Protein AF-A0A8K0C8F9-F1 (afdb_monomer)

Secondary structure (DSSP, 8-state):
--SSTTHHHHHHHHHHHHHTTS-S-SHHHHTTS---------TTHHHHHHHHHHHHHHHHHHHHHHHHHHHHHHHHHH-------------GGG--HHHHHHHHHHHHHTT-HHHHHHHHHHHHHTT----HHHHHHHHHHHHHHT-HHHHHHHHHHHHHH-HHHHHHHGGGHHHHHHHHHHTT-HHHHHHHHHHHHHH-GGGHHHHHHHHHHHHHHHHHHS-HHHHHHHHHHHHHHHHHH---HHHHHHHHHHHH-S-HHHHHHHHHHHHH-HHHHHHHHHHHHHHHHHHHHHT--

Nearest PDB structures (foldseek):
  6y44-assembly1_A-2  TM=3.045E-01  e=9.458E-01  Homo sapiens
  4fr3-assembly1_A-2  TM=3.106E-01  e=1.037E+00  Homo sapiens
  7oqs-assembly1_A-2  TM=2.892E-01  e=8.626E-01  Homo sapiens
  6gkf-assembly1_A  TM=2.573E-01  e=8.237E-01  Homo sapiens
  7oq8-assembly1_C  TM=2.963E-01  e=2.730E+00  Homo sapiens

Structure (mmCIF, N/CA/C/O backbone):
data_AF-A0A8K0C8F9-F1
#
_entry.id   AF-A0A8K0C8F9-F1
#
loop_
_atom_site.group_PDB
_atom_site.id
_atom_site.type_symbol
_atom_site.label_atom_id
_atom_site.label_alt_id
_atom_site.label_comp_id
_atom_site.label_asym_id
_atom_site.label_entity_id
_atom_site.label_seq_id
_atom_site.pdbx_PDB_ins_code
_atom_site.Cartn_x
_atom_site.Cartn_y
_atom_site.Cartn_z
_atom_site.occupancy
_atom_site.B_iso_or_equiv
_atom_site.auth_seq_id
_atom_site.auth_comp_id
_atom_site.auth_asym_id
_atom_site.auth_atom_id
_atom_site.pdbx_PDB_model_num
ATOM 1 N N . MET A 1 1 ? -33.194 15.818 29.093 1.00 35.22 1 MET A N 1
ATOM 2 C CA . MET A 1 1 ? -31.806 16.041 29.563 1.00 35.22 1 MET A CA 1
ATOM 3 C C . MET A 1 1 ? -31.371 14.964 30.568 1.00 35.22 1 MET A C 1
ATOM 5 O O . MET A 1 1 ? -30.965 15.285 31.672 1.00 35.22 1 MET A O 1
ATOM 9 N N . ALA A 1 2 ? -31.447 13.677 30.203 1.00 31.48 2 ALA A N 1
ATOM 10 C CA . ALA A 1 2 ? -31.039 12.563 31.079 1.00 31.48 2 ALA A CA 1
ATOM 11 C C . ALA A 1 2 ? -30.192 11.492 30.354 1.00 31.48 2 ALA A C 1
ATOM 13 O O . ALA A 1 2 ? -29.976 10.411 30.887 1.00 31.48 2 ALA A O 1
ATOM 14 N N . LEU A 1 3 ? -29.686 11.790 29.148 1.00 28.14 3 LEU A N 1
ATOM 15 C CA . LEU A 1 3 ? -28.918 10.839 28.328 1.00 28.14 3 LEU A CA 1
ATOM 16 C C . LEU A 1 3 ? -27.407 11.139 28.258 1.00 28.14 3 LEU A C 1
ATOM 18 O O . LEU A 1 3 ? -26.644 10.265 27.867 1.00 28.14 3 LEU A O 1
ATOM 22 N N . CYS A 1 4 ? -26.932 12.298 28.737 1.00 29.84 4 CYS A N 1
ATOM 23 C CA . CYS A 1 4 ? -25.490 12.613 28.753 1.00 29.84 4 CYS A CA 1
ATOM 24 C C . CYS A 1 4 ? -24.719 12.051 29.965 1.00 29.84 4 CYS A C 1
ATOM 26 O O . CYS A 1 4 ? -23.495 12.083 29.970 1.00 29.84 4 CYS A O 1
ATOM 28 N N . SER A 1 5 ? -25.390 11.513 30.992 1.00 30.75 5 SER A N 1
ATOM 29 C CA . SER A 1 5 ? -24.717 11.035 32.218 1.00 30.75 5 SER A CA 1
ATOM 30 C C . SER A 1 5 ? -24.153 9.606 32.105 1.00 30.75 5 SER A C 1
ATOM 32 O O . SER A 1 5 ? -23.202 9.264 32.809 1.00 30.75 5 SER A O 1
ATOM 34 N N . ASN A 1 6 ? -24.672 8.776 31.192 1.00 34.34 6 ASN A N 1
ATOM 35 C CA . ASN A 1 6 ? -24.227 7.381 31.050 1.00 34.34 6 ASN A CA 1
ATOM 36 C C . ASN A 1 6 ? -23.010 7.199 30.128 1.00 34.34 6 ASN A C 1
ATOM 38 O O . ASN A 1 6 ? -22.288 6.215 30.270 1.00 34.34 6 ASN A O 1
ATOM 42 N N . VAL A 1 7 ? -22.714 8.169 29.260 1.00 40.91 7 VAL A N 1
ATOM 43 C CA . VAL A 1 7 ? -21.606 8.088 28.290 1.00 40.91 7 VAL A CA 1
ATOM 44 C C . VAL A 1 7 ? -20.234 8.289 28.960 1.00 40.91 7 VAL A C 1
ATOM 46 O O . VAL A 1 7 ? -19.261 7.622 28.614 1.00 40.91 7 VAL A O 1
ATOM 49 N N . TYR A 1 8 ? -20.159 9.097 30.023 1.00 40.16 8 TYR A N 1
ATOM 50 C CA . TYR A 1 8 ? -18.915 9.314 30.781 1.00 40.16 8 TYR A CA 1
ATOM 51 C C . TYR A 1 8 ? -18.474 8.105 31.621 1.00 40.16 8 TYR A C 1
ATOM 53 O O . TYR A 1 8 ? -17.285 7.957 31.910 1.00 40.16 8 TYR A O 1
ATOM 61 N N . LYS A 1 9 ? -19.390 7.197 31.989 1.00 37.22 9 LYS A N 1
ATOM 62 C CA . LYS A 1 9 ? -19.033 5.977 32.733 1.00 37.22 9 LYS A CA 1
ATOM 63 C C . LYS A 1 9 ? -18.283 4.959 31.871 1.00 37.22 9 LYS A C 1
ATOM 65 O O . LYS A 1 9 ? -17.460 4.234 32.425 1.00 37.22 9 LYS A O 1
ATOM 70 N N . SER A 1 10 ? -18.506 4.929 30.554 1.00 42.06 10 SER A N 1
ATOM 71 C CA . SER A 1 10 ? -17.913 3.916 29.666 1.00 42.06 10 SER A CA 1
ATOM 72 C C . SER A 1 10 ? -16.415 4.156 29.411 1.00 42.06 10 SER A C 1
ATOM 74 O O . SER A 1 10 ? -15.598 3.253 29.597 1.00 42.06 10 SER A O 1
ATOM 76 N N . ASN A 1 11 ? -16.007 5.411 29.177 1.00 39.31 11 ASN A N 1
ATOM 77 C CA . ASN A 1 11 ? -14.583 5.768 29.052 1.00 39.31 11 ASN A CA 1
ATOM 78 C C . ASN A 1 11 ? -13.812 5.642 30.383 1.00 39.31 11 ASN A C 1
ATOM 80 O O . ASN A 1 11 ? -12.649 5.234 30.399 1.00 39.31 11 ASN A O 1
ATOM 84 N N . TYR A 1 12 ? -14.468 5.890 31.525 1.00 41.19 12 TYR A N 1
ATOM 85 C CA . TYR A 1 12 ? -13.895 5.601 32.848 1.00 41.19 12 TYR A CA 1
ATOM 86 C C . TYR A 1 12 ? -13.782 4.098 33.138 1.00 41.19 12 TYR A C 1
ATOM 88 O O . TYR A 1 12 ? -12.875 3.688 33.863 1.00 41.19 12 TYR A O 1
ATOM 96 N N . LEU A 1 13 ? -14.680 3.272 32.590 1.00 44.28 13 LEU A N 1
ATOM 97 C CA . LEU A 1 13 ? -14.642 1.815 32.722 1.00 44.28 13 LEU A CA 1
ATOM 98 C C . LEU A 1 13 ? -13.520 1.195 31.882 1.00 44.28 13 LEU A C 1
ATOM 100 O O . LEU A 1 13 ? -12.865 0.278 32.367 1.00 44.28 13 LEU A O 1
ATOM 104 N N . PHE A 1 14 ? -13.216 1.735 30.701 1.00 43.81 14 PHE A N 1
ATOM 105 C CA . PHE A 1 14 ? -12.130 1.225 29.860 1.00 43.81 14 PHE A CA 1
ATOM 106 C C . PHE A 1 14 ? -10.736 1.577 30.412 1.00 43.81 14 PHE A C 1
ATOM 108 O O . PHE A 1 14 ? -9.877 0.701 30.532 1.00 43.81 14 PHE A O 1
ATOM 115 N N . CYS A 1 15 ? -10.536 2.812 30.895 1.00 42.62 15 CYS A N 1
ATOM 116 C CA . CYS A 1 15 ? -9.345 3.155 31.681 1.00 42.62 15 CYS A CA 1
ATOM 117 C C . CYS A 1 15 ? -9.268 2.338 32.982 1.00 42.62 15 CYS A C 1
ATOM 119 O O . CYS A 1 15 ? -8.181 1.913 33.355 1.00 42.62 15 CYS A O 1
ATOM 121 N N . ARG A 1 16 ? -10.398 2.033 33.643 1.00 40.09 16 ARG A N 1
ATOM 122 C CA . ARG A 1 16 ? -10.451 1.107 34.794 1.00 40.09 16 ARG A CA 1
ATOM 123 C C . ARG A 1 16 ? -10.063 -0.326 34.436 1.00 40.09 16 ARG A C 1
ATOM 125 O O . ARG A 1 16 ? -9.406 -0.959 35.252 1.00 40.09 16 ARG A O 1
ATOM 132 N N . TYR A 1 17 ? -10.445 -0.843 33.270 1.00 42.81 17 TYR A N 1
ATOM 133 C CA . TYR A 1 17 ? -10.089 -2.199 32.838 1.00 42.81 17 TYR A CA 1
ATOM 134 C C . TYR A 1 17 ? -8.601 -2.314 32.484 1.00 42.81 17 TYR A C 1
ATOM 136 O O . TYR A 1 17 ? -7.967 -3.306 32.835 1.00 42.81 17 TYR A O 1
ATOM 144 N N . LEU A 1 18 ? -8.016 -1.269 31.889 1.00 43.28 18 LEU A N 1
ATOM 145 C CA . LEU A 1 18 ? -6.571 -1.180 31.649 1.00 43.28 18 LEU A CA 1
ATOM 146 C C . LEU A 1 18 ? -5.754 -0.905 32.929 1.00 43.28 18 LEU A C 1
ATOM 148 O O . LEU A 1 18 ? -4.635 -1.399 33.035 1.00 43.28 18 LEU A O 1
ATOM 152 N N . PHE A 1 19 ? -6.298 -0.185 33.921 1.00 40.41 19 PHE A N 1
ATOM 153 C CA . PHE A 1 19 ? -5.615 0.104 35.198 1.00 40.41 19 PHE A CA 1
ATOM 154 C C . PHE A 1 19 ? -5.820 -0.947 36.301 1.00 40.41 19 PHE A C 1
ATOM 156 O O . PHE A 1 19 ? -4.991 -1.042 37.202 1.00 40.41 19 PHE A O 1
ATOM 163 N N . MET A 1 20 ? -6.890 -1.749 36.278 1.00 39.84 20 MET A N 1
ATOM 164 C CA . MET A 1 20 ? -7.082 -2.816 37.275 1.00 39.84 20 MET A CA 1
ATOM 165 C C . MET A 1 20 ? -6.128 -4.004 37.078 1.00 39.84 20 MET A C 1
ATOM 167 O O . MET A 1 20 ? -5.935 -4.782 38.009 1.00 39.84 20 MET A O 1
ATOM 171 N N . ALA A 1 21 ? -5.466 -4.108 35.922 1.00 38.94 21 ALA A N 1
ATOM 172 C CA . ALA A 1 21 ? -4.420 -5.100 35.673 1.00 38.94 21 ALA A CA 1
ATOM 173 C C . ALA A 1 21 ? -3.086 -4.795 36.396 1.00 38.94 21 ALA A C 1
ATOM 175 O O . ALA A 1 21 ? -2.191 -5.639 36.416 1.00 38.94 21 ALA A O 1
ATOM 176 N N . SER A 1 22 ? -2.940 -3.624 37.027 1.00 40.91 22 SER A N 1
ATOM 177 C CA . SER A 1 22 ? -1.710 -3.185 37.696 1.00 40.91 22 SER A CA 1
ATOM 178 C C . SER A 1 22 ? -1.975 -2.688 39.126 1.00 40.91 22 SER A C 1
ATOM 180 O O . SER A 1 22 ? -2.044 -1.498 39.403 1.00 40.91 22 SER A O 1
ATOM 182 N N . GLY A 1 23 ? -2.078 -3.637 40.063 1.00 33.81 23 GLY A N 1
ATOM 183 C CA . GLY A 1 23 ? -1.685 -3.481 41.475 1.00 33.81 23 GLY A CA 1
ATOM 184 C C . GLY A 1 23 ? -2.291 -2.312 42.273 1.00 33.81 23 GLY A C 1
ATOM 185 O O . GLY A 1 23 ? -1.760 -1.204 42.336 1.00 33.81 23 GLY A O 1
ATOM 186 N N . THR A 1 24 ? -3.344 -2.597 43.035 1.00 39.25 24 THR A N 1
ATOM 187 C CA . THR A 1 24 ? -4.061 -1.661 43.916 1.00 39.25 24 THR A CA 1
ATOM 188 C C . THR A 1 24 ? -3.266 -1.226 45.161 1.00 39.25 24 THR A C 1
ATOM 190 O O . THR A 1 24 ? -3.461 -1.771 46.250 1.00 39.25 24 THR A O 1
ATOM 193 N N . LYS A 1 25 ? -2.418 -0.193 45.054 1.00 39.31 25 LYS A N 1
ATOM 194 C CA . LYS A 1 25 ? -1.855 0.502 46.241 1.00 39.31 25 LYS A CA 1
ATOM 195 C C . LYS A 1 25 ? -1.964 2.031 46.248 1.00 39.31 25 LYS A C 1
ATOM 197 O O . LYS A 1 25 ? -1.795 2.628 47.305 1.00 39.31 25 LYS A O 1
ATOM 202 N N . TRP A 1 26 ? -2.334 2.671 45.138 1.00 35.84 26 TRP A N 1
ATOM 203 C CA . TRP A 1 26 ? -2.351 4.142 45.047 1.00 35.84 26 TRP A CA 1
ATOM 204 C C . TRP A 1 26 ? -3.639 4.821 45.557 1.00 35.84 26 TRP A C 1
ATOM 206 O O . TRP A 1 26 ? -3.605 5.971 45.992 1.00 35.84 26 TRP A O 1
ATOM 216 N N . LEU A 1 27 ? -4.779 4.117 45.591 1.00 30.14 27 LEU A N 1
ATOM 217 C CA . LEU A 1 27 ? -6.083 4.754 45.846 1.00 30.14 27 LEU A CA 1
ATOM 218 C C . LEU A 1 27 ? -6.327 5.207 47.301 1.00 30.14 27 LEU A C 1
ATOM 220 O O . LEU A 1 27 ? -7.224 6.012 47.541 1.00 30.14 27 LEU A O 1
ATOM 224 N N . LYS A 1 28 ? -5.542 4.740 48.283 1.00 33.75 28 LYS A N 1
ATOM 225 C CA . LYS A 1 28 ? -5.726 5.137 49.695 1.00 33.75 28 LYS A CA 1
ATOM 226 C C . LYS A 1 28 ? -5.082 6.484 50.054 1.00 33.75 28 LYS A C 1
ATOM 228 O O . LYS A 1 28 ? -5.438 7.046 51.085 1.00 33.75 28 LYS A O 1
ATOM 233 N N . CYS A 1 29 ? -4.196 7.031 49.216 1.00 37.06 29 CYS A N 1
ATOM 234 C CA . CYS A 1 29 ? -3.541 8.316 49.497 1.00 37.06 29 CYS A CA 1
ATOM 235 C C . CYS A 1 29 ? -4.281 9.538 48.934 1.00 37.06 29 CYS A C 1
ATOM 237 O O . CYS A 1 29 ? -4.133 10.622 49.489 1.00 37.06 29 CYS A O 1
ATOM 239 N N . PHE A 1 30 ? -5.101 9.393 47.888 1.00 33.12 30 PHE A N 1
ATOM 240 C CA . PHE A 1 30 ? -5.681 10.561 47.209 1.00 33.12 30 PHE A CA 1
ATOM 241 C C . PHE A 1 30 ? -7.022 11.034 47.801 1.00 33.12 30 PHE A C 1
ATOM 243 O O . PHE A 1 30 ? -7.315 12.223 47.802 1.00 33.12 30 PHE A O 1
ATOM 250 N N . ILE A 1 31 ? -7.817 10.137 48.391 1.00 38.56 31 ILE A N 1
ATOM 251 C CA . ILE A 1 31 ? -9.185 10.466 48.843 1.00 38.56 31 ILE A CA 1
ATOM 252 C C . ILE A 1 31 ? -9.214 11.194 50.206 1.00 38.56 31 ILE A C 1
ATOM 254 O O . ILE A 1 31 ? -10.235 11.747 50.597 1.00 38.56 31 ILE A O 1
ATOM 258 N N . ARG A 1 32 ? -8.093 11.286 50.937 1.00 36.19 32 ARG A N 1
ATOM 259 C CA . ARG A 1 32 ? -8.088 11.853 52.302 1.00 36.19 32 ARG A CA 1
ATOM 260 C C . ARG A 1 32 ? -7.827 13.367 52.390 1.00 36.19 32 ARG A C 1
ATOM 262 O O . ARG A 1 32 ? -7.686 13.861 53.503 1.00 36.19 32 ARG A O 1
ATOM 269 N N . ARG A 1 33 ? -7.724 14.111 51.276 1.00 40.50 33 ARG A N 1
ATOM 270 C CA . ARG A 1 33 ? -7.225 15.507 51.318 1.00 40.50 33 ARG A CA 1
ATOM 271 C C . ARG A 1 33 ? -8.140 16.635 50.845 1.00 40.50 33 ARG A C 1
ATOM 273 O O . ARG A 1 33 ? -7.696 17.772 50.899 1.00 40.50 33 ARG A O 1
ATOM 280 N N . HIS A 1 34 ? -9.392 16.386 50.478 1.00 37.22 34 HIS A N 1
ATOM 281 C CA . HIS A 1 34 ? -10.326 17.482 50.196 1.00 37.22 34 HIS A CA 1
ATOM 282 C C . HIS A 1 34 ? -11.673 17.254 50.877 1.00 37.22 34 HIS A C 1
ATOM 284 O O . HIS A 1 34 ? -12.607 16.722 50.288 1.00 37.22 34 HIS A O 1
ATOM 290 N N . GLY A 1 35 ? -11.726 17.651 52.150 1.00 37.19 35 GLY A N 1
ATOM 291 C CA . GLY A 1 35 ? -12.963 17.987 52.842 1.00 37.19 35 GLY A CA 1
ATOM 292 C C . GLY A 1 35 ? -13.217 19.492 52.745 1.00 37.19 35 GLY A C 1
ATOM 293 O O . GLY A 1 35 ? -12.303 20.284 52.968 1.00 37.19 35 GLY A O 1
ATOM 294 N N . ASP A 1 36 ? -14.453 19.820 52.375 1.00 46.19 36 ASP A N 1
ATOM 295 C CA . ASP A 1 36 ? -15.207 21.053 52.611 1.00 46.19 36 ASP A CA 1
ATOM 296 C C . ASP A 1 36 ? -14.517 22.407 52.437 1.00 46.19 36 ASP A C 1
ATOM 298 O O . ASP A 1 36 ? -13.943 22.951 53.378 1.00 46.19 36 ASP A O 1
ATOM 302 N N . LYS A 1 37 ? -14.765 23.032 51.275 1.00 41.19 37 LYS A N 1
ATOM 303 C CA . LYS A 1 37 ? -15.166 24.449 51.195 1.00 41.19 37 LYS A CA 1
ATOM 304 C C . LYS A 1 37 ? -16.173 24.635 50.059 1.00 41.19 37 LYS A C 1
ATOM 306 O O . LYS A 1 37 ? -15.827 24.475 48.891 1.00 41.19 37 LYS A O 1
ATOM 311 N N . SER A 1 38 ? -17.410 24.988 50.407 1.00 48.44 38 SER A N 1
ATOM 312 C CA . SER A 1 38 ? -18.412 25.474 49.461 1.00 48.44 38 SER A CA 1
ATOM 313 C C . SER A 1 38 ? -17.997 26.862 48.971 1.00 48.44 38 SER A C 1
ATOM 315 O O . SER A 1 38 ? -18.125 27.851 49.695 1.00 48.44 38 SER A O 1
ATOM 317 N N . ILE A 1 39 ? -17.479 26.934 47.752 1.00 44.06 39 ILE A N 1
ATOM 318 C CA . ILE A 1 39 ? -17.356 28.185 47.011 1.00 44.06 39 ILE A CA 1
ATOM 319 C C . ILE A 1 39 ? -18.506 28.166 46.012 1.00 44.06 39 ILE A C 1
ATOM 321 O O . ILE A 1 39 ? -18.584 27.263 45.181 1.00 44.06 39 ILE A O 1
ATOM 325 N N . ALA A 1 40 ? -19.418 29.130 46.135 1.00 50.97 40 ALA A N 1
ATOM 326 C CA . ALA A 1 40 ? -20.331 29.487 45.060 1.00 50.97 40 ALA A CA 1
ATOM 327 C C . ALA A 1 40 ? -19.468 30.049 43.924 1.00 50.97 40 ALA A C 1
ATOM 329 O O . ALA A 1 40 ? -19.156 31.236 43.888 1.00 50.97 40 ALA A O 1
ATOM 330 N N . LEU A 1 41 ? -18.958 29.143 43.096 1.00 45.62 41 LEU A N 1
ATOM 331 C CA . LEU A 1 41 ? -18.213 29.447 41.892 1.00 45.62 41 LEU A CA 1
ATOM 332 C C . LEU A 1 41 ? -19.243 29.501 40.769 1.00 45.62 41 LEU A C 1
ATOM 334 O O . LEU A 1 41 ? -20.015 28.552 40.621 1.00 45.62 41 LEU A O 1
ATOM 338 N N . ASP A 1 42 ? -19.253 30.600 40.023 1.00 52.16 42 ASP A N 1
ATOM 339 C CA . ASP A 1 42 ? -19.952 30.734 38.748 1.00 52.16 42 ASP A CA 1
ATOM 340 C C . ASP A 1 42 ? -19.578 29.533 37.865 1.00 52.16 42 ASP A C 1
ATOM 342 O O . ASP A 1 42 ? -18.505 29.463 37.268 1.00 52.16 42 ASP A O 1
ATOM 346 N N . SER A 1 43 ? -20.422 28.500 37.871 1.00 53.53 43 SER A N 1
ATOM 347 C CA . SER A 1 43 ? -20.133 27.203 37.247 1.00 53.53 43 SER A CA 1
ATOM 348 C C . SER A 1 43 ? -20.231 27.243 35.722 1.00 53.53 43 SER A C 1
ATOM 350 O O . SER A 1 43 ? -20.059 26.221 35.063 1.00 53.53 43 SER A O 1
ATOM 352 N N . THR A 1 44 ? -20.562 28.410 35.176 1.00 54.69 44 THR A N 1
ATOM 353 C CA . THR A 1 44 ? -20.713 28.656 33.745 1.00 54.69 44 THR A CA 1
ATOM 354 C C . THR A 1 44 ? -19.351 28.919 33.097 1.00 54.69 44 THR A C 1
ATOM 356 O O . THR A 1 44 ? -19.066 28.348 32.050 1.00 54.69 44 THR A O 1
ATOM 359 N N . ASP A 1 45 ? -18.446 29.631 33.781 1.00 57.62 45 ASP A N 1
ATOM 360 C CA . ASP A 1 45 ? -17.136 29.995 33.219 1.00 57.62 45 ASP A CA 1
ATOM 361 C C . ASP A 1 45 ? -16.139 28.827 33.194 1.00 57.62 45 ASP A C 1
ATOM 363 O O . ASP A 1 45 ? -15.310 28.734 32.295 1.00 57.62 45 ASP A O 1
ATOM 367 N N . CYS A 1 46 ? -16.217 27.875 34.133 1.00 64.25 46 CYS A N 1
ATOM 368 C CA . CYS A 1 46 ? -15.244 26.775 34.183 1.00 64.25 46 CYS A CA 1
ATOM 369 C C . CYS A 1 46 ? -15.430 25.739 33.061 1.00 64.25 46 CYS A C 1
ATOM 371 O O . CYS A 1 46 ? -14.463 25.100 32.634 1.00 64.25 46 CYS A O 1
ATOM 373 N N . LEU A 1 47 ? -16.664 25.572 32.574 1.00 65.12 47 LEU A N 1
ATOM 374 C CA . LEU A 1 47 ? -16.959 24.740 31.409 1.00 65.12 47 LEU A CA 1
ATOM 375 C C . LEU A 1 47 ? -16.568 25.455 30.115 1.00 65.12 47 LEU A C 1
ATOM 377 O O . LEU A 1 47 ? -15.999 24.813 29.228 1.00 65.12 47 LEU A O 1
ATOM 381 N N . ASP A 1 48 ? -16.793 26.765 30.027 1.00 71.62 48 ASP A N 1
ATOM 382 C CA . ASP A 1 48 ? -16.400 27.562 28.865 1.00 71.62 48 ASP A CA 1
ATOM 383 C C . ASP A 1 48 ? -14.875 27.679 28.747 1.00 71.62 48 ASP A C 1
ATOM 385 O O . ASP A 1 48 ? -14.333 27.493 27.655 1.00 71.62 48 ASP A O 1
ATOM 389 N N . ASP A 1 49 ? -14.153 27.834 29.859 1.00 66.62 49 ASP A N 1
ATOM 390 C CA . ASP A 1 49 ? -12.687 27.821 29.889 1.00 66.62 49 ASP A CA 1
ATOM 391 C C . ASP A 1 49 ? -12.114 26.468 29.463 1.00 66.62 49 ASP A C 1
ATOM 393 O O . ASP A 1 49 ? -11.172 26.408 28.670 1.00 66.62 49 ASP A O 1
ATOM 397 N N . PHE A 1 50 ? -12.688 25.361 29.944 1.00 67.44 50 PHE A N 1
ATOM 398 C CA . PHE A 1 50 ? -12.252 24.026 29.537 1.00 67.44 50 PHE A CA 1
ATOM 399 C C . PHE A 1 50 ? -12.503 23.785 28.047 1.00 67.44 50 PHE A C 1
ATOM 401 O O . PHE A 1 50 ? -11.629 23.276 27.343 1.00 67.44 50 PHE A O 1
ATOM 408 N N . THR A 1 51 ? -13.678 24.174 27.549 1.00 73.25 51 THR A N 1
ATOM 409 C CA . THR A 1 51 ? -14.039 24.012 26.136 1.00 73.25 51 THR A CA 1
ATOM 410 C C . THR A 1 51 ? -13.144 24.878 25.251 1.00 73.25 51 THR A C 1
ATOM 412 O O . THR A 1 51 ? -12.634 24.399 24.238 1.00 73.25 51 THR A O 1
ATOM 415 N N . THR A 1 52 ? -12.853 26.108 25.680 1.00 78.75 52 THR A N 1
ATOM 416 C CA . THR A 1 52 ?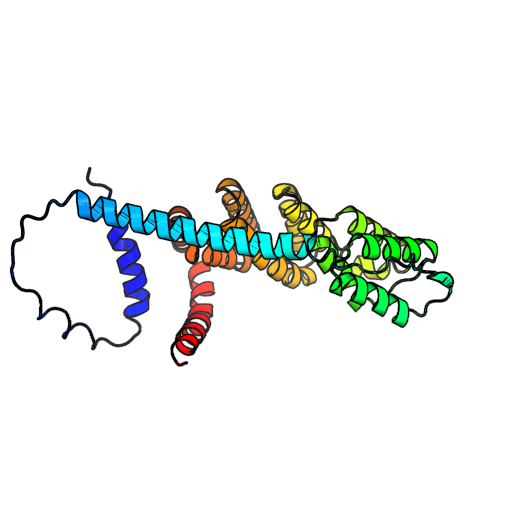 -11.929 27.029 25.007 1.00 78.75 52 THR A CA 1
ATOM 417 C C . THR A 1 52 ? -10.513 26.467 24.985 1.00 78.75 52 THR A C 1
ATOM 419 O O . THR A 1 52 ? -9.920 26.367 23.915 1.00 78.75 52 THR A O 1
ATOM 422 N N . GLN A 1 53 ? -9.984 25.997 26.117 1.00 71.12 53 GLN A N 1
ATOM 423 C CA . GLN A 1 53 ? -8.656 25.376 26.178 1.00 71.12 53 GLN A CA 1
ATOM 424 C C . GLN A 1 53 ? -8.568 24.105 25.326 1.00 71.12 53 GLN A C 1
ATOM 426 O O . GLN A 1 53 ? -7.554 23.877 24.660 1.00 71.12 53 GLN A O 1
ATOM 431 N N . LEU A 1 54 ? -9.626 23.289 25.301 1.00 67.12 54 LEU A N 1
ATOM 432 C CA . LEU A 1 54 ? -9.701 22.090 24.471 1.00 67.12 54 LEU A CA 1
ATOM 433 C C . LEU A 1 54 ? -9.668 22.456 22.982 1.00 67.12 54 LEU A C 1
ATOM 435 O O . LEU A 1 54 ? -8.874 21.887 22.234 1.00 67.12 54 LEU A O 1
ATOM 439 N N . ILE A 1 55 ? -10.480 23.433 22.564 1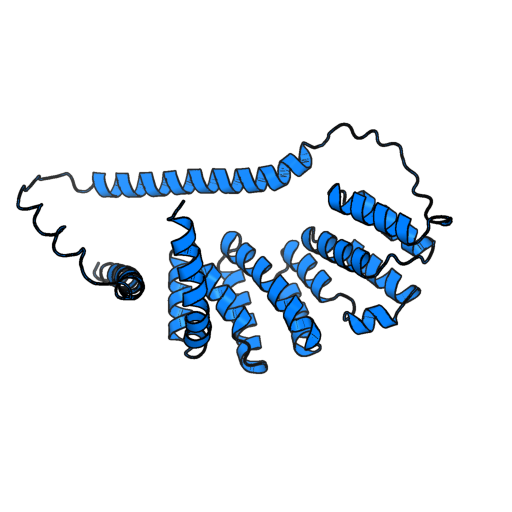.00 74.44 55 ILE A N 1
ATOM 440 C CA . ILE A 1 55 ? -10.514 23.950 21.190 1.00 74.44 55 ILE A CA 1
ATOM 441 C C . ILE A 1 55 ? -9.160 24.557 20.813 1.00 74.44 55 ILE A C 1
ATOM 443 O O . ILE A 1 55 ? -8.636 24.231 19.753 1.00 74.44 55 ILE A O 1
ATOM 447 N N . GLN A 1 56 ? -8.545 25.368 21.676 1.00 69.81 56 GLN A N 1
ATOM 448 C CA . GLN A 1 56 ? -7.244 25.989 21.415 1.00 69.81 56 GLN A CA 1
ATOM 449 C C . GLN A 1 56 ? -6.141 24.936 21.261 1.00 69.81 56 GLN A C 1
ATOM 451 O O . GLN A 1 56 ? -5.347 24.986 20.326 1.00 69.81 56 GLN A O 1
ATOM 456 N N . THR A 1 57 ? -6.114 23.938 22.149 1.00 73.75 57 THR A N 1
ATOM 457 C CA . THR A 1 57 ? -5.146 22.832 22.090 1.00 73.75 57 THR A CA 1
ATOM 458 C C . THR A 1 57 ? -5.338 22.011 20.818 1.00 73.75 57 THR A C 1
ATOM 460 O O . THR A 1 57 ? -4.361 21.612 20.180 1.00 73.75 57 THR A O 1
ATOM 463 N N . LYS A 1 58 ? -6.595 21.794 20.412 1.00 70.00 58 LYS A N 1
ATOM 464 C CA . LYS A 1 58 ? -6.949 21.126 19.157 1.00 70.00 58 LYS A CA 1
ATOM 465 C C . LYS A 1 58 ? -6.516 21.933 17.944 1.00 70.00 58 LYS A C 1
ATOM 467 O O . LYS A 1 58 ? -5.879 21.351 17.075 1.00 70.00 58 LYS A O 1
ATOM 472 N N . LEU A 1 59 ? -6.805 23.234 17.899 1.00 70.31 59 LEU A N 1
ATOM 473 C CA . LEU A 1 59 ? -6.389 24.139 16.827 1.00 70.31 59 LEU A CA 1
ATOM 474 C C . LEU A 1 59 ? -4.869 24.170 16.706 1.00 70.31 59 LEU A C 1
ATOM 476 O O . LEU A 1 59 ? -4.358 23.881 15.633 1.00 70.31 59 LEU A O 1
ATOM 480 N N . ASN A 1 60 ? -4.149 24.362 17.811 1.00 70.19 60 ASN A N 1
ATOM 481 C CA . ASN A 1 60 ? -2.688 24.365 17.824 1.00 70.19 60 ASN A CA 1
ATOM 482 C C . ASN A 1 60 ? -2.117 23.020 17.352 1.00 70.19 60 ASN A C 1
ATOM 484 O O . ASN A 1 60 ? -1.175 22.979 16.566 1.00 70.19 60 ASN A O 1
ATOM 488 N N . LYS A 1 61 ? -2.697 21.889 17.777 1.00 71.69 61 LYS A N 1
ATOM 489 C CA . LYS A 1 61 ? -2.268 20.563 17.311 1.00 71.69 61 LYS A CA 1
ATOM 490 C C . LYS A 1 61 ? -2.581 20.343 15.832 1.00 71.69 61 LYS A C 1
ATOM 492 O O . LYS A 1 61 ? -1.769 19.745 15.131 1.00 71.69 61 LYS A O 1
ATOM 497 N N . TRP A 1 62 ? -3.725 20.827 15.353 1.00 59.59 62 TRP A N 1
ATOM 498 C CA . TRP A 1 62 ? -4.099 20.780 13.941 1.00 59.59 62 TRP A CA 1
ATOM 499 C C . TRP A 1 62 ? -3.200 21.664 13.093 1.00 59.59 62 TRP A C 1
ATOM 501 O O . TRP A 1 62 ? -2.809 21.252 12.011 1.00 59.59 62 TRP A O 1
ATOM 511 N N . GLU A 1 63 ? -2.836 22.842 13.581 1.00 68.06 63 GLU A N 1
ATOM 512 C CA . GLU A 1 63 ? -1.878 23.735 12.944 1.00 68.06 63 GLU A CA 1
ATOM 513 C C . GLU A 1 63 ? -0.492 23.111 12.923 1.00 68.06 63 GLU A C 1
ATOM 515 O O . GLU A 1 63 ? 0.135 23.138 11.878 1.00 68.06 63 GLU A O 1
ATOM 520 N N . VAL A 1 64 ? -0.051 22.441 13.990 1.00 69.75 64 VAL A N 1
ATOM 521 C CA . VAL A 1 64 ? 1.213 21.687 14.006 1.00 69.75 64 VAL A CA 1
ATOM 522 C C . VAL A 1 64 ? 1.157 20.466 13.087 1.00 69.75 64 VAL A C 1
ATOM 524 O O . VAL A 1 64 ? 2.125 20.184 12.397 1.00 69.75 64 VAL A O 1
ATOM 527 N N . MET A 1 65 ? 0.045 19.731 13.018 1.00 60.41 65 MET A N 1
ATOM 528 C CA . MET A 1 65 ? -0.106 18.598 12.095 1.00 60.41 65 MET A CA 1
ATOM 529 C C . MET A 1 65 ? -0.219 19.052 10.641 1.00 60.41 65 MET A C 1
ATOM 531 O O . MET A 1 65 ? 0.363 18.420 9.762 1.00 60.41 65 MET A O 1
ATOM 535 N N . ARG A 1 66 ? -0.948 20.139 10.377 1.00 63.56 66 ARG A N 1
ATOM 536 C CA . ARG A 1 66 ? -1.063 20.763 9.059 1.00 63.56 66 ARG A CA 1
ATOM 537 C C . ARG A 1 66 ? 0.278 21.355 8.663 1.00 63.56 66 ARG A C 1
ATOM 539 O O . ARG A 1 66 ? 0.701 21.076 7.559 1.00 63.56 66 ARG A O 1
ATOM 546 N N . ALA A 1 67 ? 0.975 22.050 9.557 1.00 51.41 67 ALA A N 1
ATOM 547 C CA . ALA A 1 67 ? 2.326 22.547 9.347 1.00 51.41 67 ALA A CA 1
ATOM 548 C C . ALA A 1 67 ? 3.309 21.398 9.159 1.00 51.41 67 ALA A C 1
ATOM 550 O O . ALA A 1 67 ? 4.083 21.473 8.237 1.00 51.41 67 ALA A O 1
ATOM 551 N N . ASN A 1 68 ? 3.242 20.288 9.895 1.00 54.16 68 ASN A N 1
ATOM 552 C CA . ASN A 1 68 ? 4.109 19.128 9.659 1.00 54.16 68 ASN A CA 1
ATOM 553 C C . ASN A 1 68 ? 3.787 18.426 8.337 1.00 54.16 68 ASN A C 1
ATOM 555 O O . ASN A 1 68 ? 4.702 18.003 7.644 1.00 54.16 68 ASN A O 1
ATOM 559 N N . ARG A 1 69 ? 2.511 18.336 7.938 1.00 53.19 69 ARG A N 1
ATOM 560 C CA . ARG A 1 69 ? 2.118 17.857 6.600 1.00 53.19 69 ARG A CA 1
ATOM 561 C C . ARG A 1 69 ? 2.523 18.825 5.504 1.00 53.19 69 ARG A C 1
ATOM 563 O O . ARG A 1 69 ? 2.873 18.392 4.419 1.00 53.19 69 ARG A O 1
ATOM 570 N N . GLN A 1 70 ? 2.466 20.118 5.783 1.00 45.62 70 GLN A N 1
ATOM 571 C CA . GLN A 1 70 ? 2.850 21.186 4.885 1.00 45.62 70 GLN A CA 1
ATOM 572 C C . GLN A 1 70 ? 4.357 21.391 4.914 1.00 45.62 70 GLN A C 1
ATOM 574 O O . GLN A 1 70 ? 4.860 21.860 3.936 1.00 45.62 70 GLN A O 1
ATOM 579 N N . ILE A 1 71 ? 5.117 20.962 5.910 1.00 44.94 71 ILE A N 1
ATOM 580 C CA . ILE A 1 71 ? 6.582 20.887 5.916 1.00 44.94 71 ILE A CA 1
ATOM 581 C C . ILE A 1 71 ? 6.973 19.624 5.141 1.00 44.94 71 ILE A C 1
ATOM 583 O O . ILE A 1 71 ? 7.721 19.725 4.184 1.00 44.94 71 ILE A O 1
ATOM 587 N N . LEU A 1 72 ? 6.292 18.493 5.354 1.00 46.53 72 LEU A N 1
ATOM 588 C CA . LEU A 1 72 ? 6.346 17.329 4.454 1.00 46.53 72 LEU A CA 1
ATOM 589 C C . LEU A 1 72 ? 5.939 17.648 2.996 1.00 46.53 72 LEU A C 1
ATOM 591 O O . LEU A 1 72 ? 6.395 16.954 2.098 1.00 46.53 72 LEU A O 1
ATOM 595 N N . CYS A 1 73 ? 5.105 18.666 2.736 1.00 37.03 73 CYS A N 1
ATOM 596 C CA . CYS A 1 73 ? 4.715 19.121 1.386 1.00 37.03 73 CYS A CA 1
ATOM 597 C C . CYS A 1 73 ? 5.451 20.381 0.881 1.00 37.03 73 CYS A C 1
ATOM 599 O O . CYS A 1 73 ? 5.486 20.593 -0.322 1.00 37.03 73 CYS A O 1
ATOM 601 N N . SER A 1 74 ? 6.045 21.208 1.744 1.00 33.47 74 SER A N 1
ATOM 602 C CA . SER A 1 74 ? 6.658 22.511 1.411 1.00 33.47 74 SER A CA 1
ATOM 603 C C . SER A 1 74 ? 8.163 22.506 1.633 1.00 33.47 74 SER A C 1
ATOM 605 O O . SER A 1 74 ? 8.835 23.250 0.941 1.00 33.47 74 SER A O 1
ATOM 607 N N .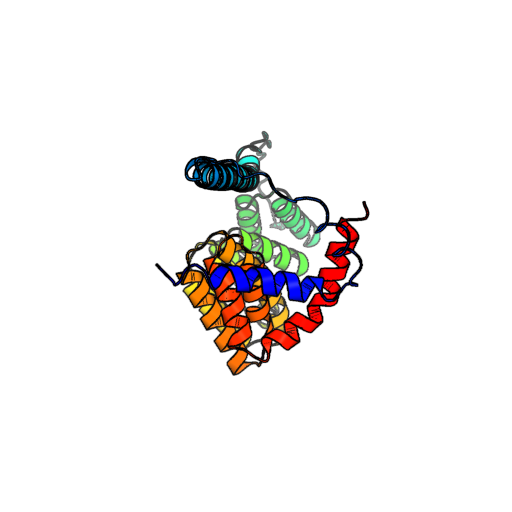 GLU A 1 75 ? 8.743 21.628 2.459 1.00 38.47 75 GLU A N 1
ATOM 608 C CA . GLU A 1 75 ? 10.139 21.206 2.243 1.00 38.47 75 GLU A CA 1
ATOM 609 C C . GLU A 1 75 ? 10.252 20.477 0.890 1.00 38.47 75 GLU A C 1
ATOM 611 O O . GLU A 1 75 ? 11.265 20.615 0.212 1.00 38.47 75 GLU A O 1
ATOM 616 N N . ARG A 1 76 ? 9.170 19.839 0.409 1.00 42.41 76 ARG A N 1
ATOM 617 C CA . ARG A 1 76 ? 9.050 19.328 -0.974 1.00 42.41 76 ARG A CA 1
ATOM 618 C C . ARG A 1 76 ? 8.937 20.409 -2.060 1.00 42.41 76 ARG A C 1
ATOM 620 O O . ARG A 1 76 ? 9.270 20.134 -3.206 1.00 42.41 76 ARG A O 1
ATOM 627 N N . GLU A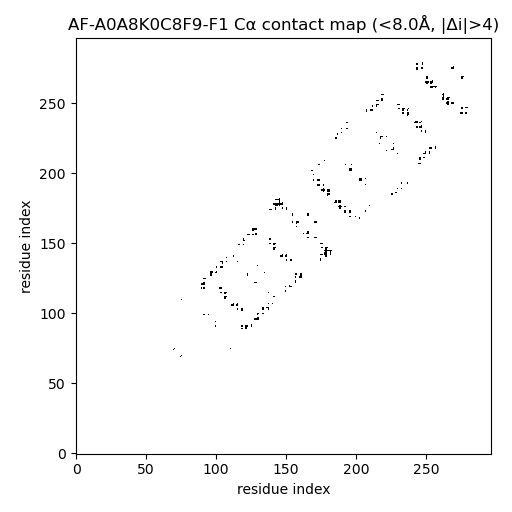 1 77 ? 8.515 21.634 -1.735 1.00 38.16 77 GLU A N 1
ATOM 628 C CA . GLU A 1 77 ? 8.453 22.754 -2.699 1.00 38.16 77 GLU A CA 1
ATOM 629 C C . GLU A 1 77 ? 9.598 23.773 -2.533 1.00 38.16 77 GLU A C 1
ATOM 631 O O . GLU A 1 77 ? 9.947 24.470 -3.490 1.00 38.16 77 GLU A O 1
ATOM 636 N N . GLN A 1 78 ? 10.216 23.852 -1.349 1.00 35.78 78 GLN A N 1
ATOM 637 C CA . GLN A 1 78 ? 11.269 24.816 -1.004 1.00 35.78 78 GLN A CA 1
ATOM 638 C C . GLN A 1 78 ? 12.683 24.223 -1.008 1.00 35.78 78 GLN A C 1
ATOM 640 O O . GLN A 1 78 ? 13.644 24.990 -1.064 1.00 35.78 78 GLN A O 1
ATOM 645 N N . VAL A 1 79 ? 12.843 22.901 -1.169 1.00 40.38 79 VAL A N 1
ATOM 646 C CA . VAL A 1 79 ? 14.042 22.326 -1.813 1.00 40.38 79 VAL A CA 1
ATOM 647 C C . VAL A 1 79 ? 13.926 22.477 -3.344 1.00 40.38 79 VAL A C 1
ATOM 649 O O . VAL A 1 79 ? 14.324 21.629 -4.128 1.00 40.38 79 VAL A O 1
ATOM 652 N N . LYS A 1 80 ? 13.513 23.662 -3.812 1.00 40.16 80 LYS A N 1
ATOM 653 C CA . LYS A 1 80 ? 14.136 24.283 -4.991 1.00 40.16 80 LYS A CA 1
ATOM 654 C C . LYS A 1 80 ? 15.513 24.812 -4.580 1.00 40.16 80 LYS A C 1
ATOM 656 O O . LYS A 1 80 ? 15.861 25.970 -4.806 1.00 40.16 80 LYS A O 1
ATOM 661 N N . VAL A 1 81 ? 16.327 23.953 -3.958 1.00 38.41 81 VAL A N 1
ATOM 662 C CA . VAL A 1 81 ? 17.769 24.136 -4.030 1.00 38.41 81 VAL A CA 1
ATOM 663 C C . VAL A 1 81 ? 18.067 24.113 -5.513 1.00 38.41 81 VAL A C 1
ATOM 665 O O . VAL A 1 81 ? 17.571 23.254 -6.237 1.00 38.41 81 VAL A O 1
ATOM 668 N N . LYS A 1 82 ? 18.817 25.121 -5.942 1.00 39.25 82 LYS A N 1
ATOM 669 C CA . LYS A 1 82 ? 19.421 25.281 -7.258 1.00 39.25 82 LYS A CA 1
ATOM 670 C C . LYS A 1 82 ? 20.205 24.017 -7.630 1.00 39.25 82 LYS A C 1
ATOM 672 O O . LYS A 1 82 ? 21.433 24.031 -7.633 1.00 39.25 82 LYS A O 1
ATOM 677 N N . SER A 1 83 ? 19.532 22.913 -7.930 1.00 42.44 83 SER A N 1
ATOM 678 C CA . SER A 1 83 ? 20.139 21.838 -8.677 1.00 42.44 83 SER A CA 1
ATOM 679 C C . SER A 1 83 ? 20.402 22.464 -10.031 1.00 42.44 83 SER A C 1
ATOM 681 O O . SER A 1 83 ? 19.509 22.963 -10.716 1.00 42.44 83 SER A O 1
ATOM 683 N N . HIS A 1 84 ? 21.681 22.577 -10.357 1.00 37.31 84 HIS A N 1
ATOM 684 C CA . HIS A 1 84 ? 22.077 22.737 -11.735 1.00 37.31 84 HIS A CA 1
ATOM 685 C C . HIS A 1 84 ? 21.405 21.591 -12.484 1.00 37.31 84 HIS A C 1
ATOM 687 O O . HIS A 1 84 ? 21.899 20.465 -12.458 1.00 37.31 84 HIS A O 1
ATOM 693 N N . ALA A 1 85 ? 20.265 21.873 -13.112 1.00 40.00 85 ALA A N 1
ATOM 694 C CA . ALA A 1 85 ? 19.740 21.091 -14.205 1.00 40.00 85 ALA A CA 1
ATOM 695 C C . ALA A 1 85 ? 20.766 21.218 -15.335 1.00 40.00 85 ALA A C 1
ATOM 697 O O . ALA A 1 85 ? 20.586 21.935 -16.311 1.00 40.00 85 ALA A O 1
ATOM 698 N N . LYS A 1 86 ? 21.902 20.530 -15.178 1.00 44.50 86 LYS A N 1
ATOM 699 C CA . LYS A 1 86 ? 22.452 19.830 -16.319 1.00 44.50 86 LYS A CA 1
ATOM 700 C C . LYS A 1 86 ? 21.299 18.942 -16.749 1.00 44.50 86 LYS A C 1
ATOM 702 O O . LYS A 1 86 ? 20.924 18.043 -16.002 1.00 44.50 86 LYS A O 1
ATOM 707 N N . GLU A 1 87 ? 20.710 19.257 -17.895 1.00 46.69 87 GLU A N 1
ATOM 708 C CA . GLU A 1 87 ? 20.085 18.266 -18.760 1.00 46.69 87 GLU A CA 1
ATOM 709 C C . GLU A 1 87 ? 21.077 17.107 -18.878 1.00 46.69 87 GLU A C 1
ATOM 711 O O . GLU A 1 87 ? 21.954 17.075 -19.738 1.00 46.69 87 GLU A O 1
ATOM 716 N N . ILE A 1 88 ? 21.023 16.179 -17.929 1.00 53.12 88 ILE A N 1
ATOM 717 C CA . ILE A 1 88 ? 21.625 14.879 -18.106 1.00 53.12 88 ILE A CA 1
ATOM 718 C C . ILE A 1 88 ? 20.620 14.203 -19.015 1.00 53.12 88 ILE A C 1
ATOM 720 O O . ILE A 1 88 ? 19.645 13.621 -18.555 1.00 53.12 88 ILE A O 1
ATOM 724 N N . THR A 1 89 ? 20.821 14.343 -20.322 1.00 57.41 89 THR A N 1
ATOM 725 C CA . THR A 1 89 ? 20.232 13.431 -21.295 1.00 57.41 89 THR A CA 1
ATOM 726 C C . THR A 1 89 ? 20.678 12.034 -20.878 1.00 57.41 89 THR A C 1
ATOM 728 O O . THR A 1 89 ? 21.825 11.645 -21.119 1.00 57.41 89 THR A O 1
ATOM 731 N N . VAL A 1 90 ? 19.823 11.324 -20.138 1.00 61.62 90 VAL A N 1
ATOM 732 C CA . VAL A 1 90 ? 20.131 9.998 -19.607 1.00 61.62 90 VAL A CA 1
ATOM 733 C C . VAL A 1 90 ? 20.185 9.052 -20.793 1.00 61.62 90 VAL A C 1
ATOM 735 O O . VAL A 1 90 ? 19.163 8.576 -21.276 1.00 61.62 90 VAL A O 1
ATOM 738 N N . ASN A 1 91 ? 21.385 8.799 -21.304 1.00 67.31 91 ASN A N 1
ATOM 739 C CA . ASN A 1 91 ? 21.552 7.884 -22.419 1.00 67.31 91 ASN A CA 1
ATOM 740 C C . ASN A 1 91 ? 21.614 6.445 -21.876 1.00 67.31 91 ASN A C 1
ATOM 742 O O . ASN A 1 91 ? 22.683 5.930 -21.542 1.00 67.31 91 ASN A O 1
ATOM 746 N N . VAL A 1 92 ? 20.439 5.822 -21.712 1.00 71.88 92 VAL A N 1
ATOM 747 C CA . VAL A 1 92 ? 20.268 4.464 -21.147 1.00 71.88 92 VAL A CA 1
ATOM 748 C C . VAL A 1 92 ? 20.829 3.364 -22.062 1.00 71.88 92 VAL A C 1
ATOM 750 O O . VAL A 1 92 ? 21.100 2.257 -21.595 1.00 71.88 92 VAL A O 1
ATOM 753 N N . GLU A 1 93 ? 21.115 3.677 -23.329 1.00 73.81 93 GLU A N 1
ATOM 754 C CA . GLU A 1 93 ? 21.609 2.739 -24.346 1.00 73.81 93 GLU A CA 1
ATOM 755 C C . GLU A 1 93 ? 22.859 1.946 -23.912 1.00 73.81 93 GLU A C 1
ATOM 757 O O . GLU A 1 93 ? 22.959 0.745 -24.170 1.00 73.81 93 GLU A O 1
ATOM 762 N N . TYR A 1 94 ? 23.789 2.567 -23.182 1.00 74.25 94 TYR A N 1
ATOM 763 C CA . TYR A 1 94 ? 25.059 1.937 -22.779 1.00 74.25 94 TYR A CA 1
ATOM 764 C C . TYR A 1 94 ? 25.160 1.666 -21.273 1.00 74.25 94 TYR A C 1
ATOM 766 O O . TYR A 1 94 ? 26.205 1.236 -20.783 1.00 74.25 94 TYR A O 1
ATOM 774 N N . LEU A 1 95 ? 24.089 1.913 -20.513 1.00 79.69 95 LEU A N 1
ATOM 775 C CA . LEU A 1 95 ? 24.119 1.804 -19.057 1.00 79.69 95 LEU A CA 1
ATOM 776 C C . LEU A 1 95 ? 23.910 0.360 -18.593 1.00 79.69 95 LEU A C 1
ATOM 778 O O . LEU A 1 95 ? 22.891 -0.262 -18.888 1.00 79.69 95 LEU A O 1
ATOM 782 N N . ASP A 1 96 ? 24.874 -0.160 -17.834 1.00 84.94 96 ASP A N 1
ATOM 783 C CA . ASP A 1 96 ? 24.737 -1.440 -17.135 1.00 84.94 96 ASP A CA 1
ATOM 784 C C . ASP A 1 96 ? 23.514 -1.434 -16.197 1.00 84.94 96 ASP A C 1
ATOM 786 O O . ASP A 1 96 ? 23.148 -0.392 -15.643 1.00 84.94 96 ASP A O 1
ATOM 790 N N . VAL A 1 97 ? 22.915 -2.608 -15.978 1.00 86.69 97 VAL A N 1
ATOM 791 C CA . VAL A 1 97 ? 21.717 -2.798 -15.140 1.00 86.69 97 VAL A CA 1
ATOM 792 C C . VAL A 1 97 ? 21.934 -2.239 -13.731 1.00 86.69 97 VAL A C 1
ATOM 794 O O . VAL A 1 97 ? 21.026 -1.637 -13.157 1.00 86.69 97 VAL A O 1
ATOM 797 N N . ASN A 1 98 ? 23.153 -2.357 -13.191 1.00 88.00 98 ASN A N 1
ATOM 798 C CA . ASN A 1 98 ? 23.489 -1.807 -11.878 1.00 88.00 98 ASN A CA 1
ATOM 799 C C . ASN A 1 98 ? 23.476 -0.277 -11.870 1.00 88.00 98 ASN A C 1
ATOM 801 O O . ASN A 1 98 ? 22.907 0.325 -10.963 1.00 88.00 98 ASN A O 1
ATOM 805 N N . LYS A 1 99 ? 24.054 0.360 -12.896 1.00 88.62 99 LYS A N 1
ATOM 806 C CA . LYS A 1 99 ? 24.069 1.826 -13.012 1.00 88.62 99 LYS A CA 1
ATOM 807 C C . LYS A 1 99 ? 22.661 2.376 -13.224 1.00 88.62 99 LYS A C 1
ATOM 809 O O . LYS A 1 99 ? 22.309 3.380 -12.618 1.00 88.62 99 LYS A O 1
ATOM 814 N N . LEU A 1 100 ? 21.843 1.689 -14.021 1.00 90.31 100 LEU A N 1
ATOM 815 C CA . LEU A 1 100 ? 20.428 2.021 -14.182 1.00 90.31 100 LEU A CA 1
ATOM 816 C C . LEU A 1 100 ? 19.674 1.932 -12.848 1.00 90.31 100 LEU A C 1
ATOM 818 O O . LEU A 1 100 ? 18.908 2.828 -12.499 1.00 90.31 100 LEU A O 1
ATOM 822 N N . GLY A 1 101 ? 19.925 0.868 -12.081 1.00 90.81 101 GLY A N 1
ATOM 823 C CA . GLY A 1 101 ? 19.353 0.692 -10.751 1.00 90.81 101 GLY A CA 1
ATOM 824 C C . GLY A 1 101 ? 19.766 1.790 -9.766 1.00 90.81 101 GLY A C 1
ATOM 825 O O . GLY A 1 101 ? 18.932 2.241 -8.984 1.00 90.81 101 GLY A O 1
ATOM 826 N N . MET A 1 102 ? 21.022 2.245 -9.827 1.00 92.25 102 MET A N 1
ATOM 827 C CA . MET A 1 102 ? 21.506 3.382 -9.035 1.00 92.25 102 MET A CA 1
ATOM 828 C C . MET A 1 102 ? 20.794 4.678 -9.422 1.00 92.25 102 MET A C 1
ATOM 830 O O . MET A 1 102 ? 20.249 5.329 -8.545 1.00 92.25 102 MET A O 1
ATOM 834 N N . LEU A 1 103 ? 20.683 4.999 -10.717 1.00 92.69 103 LEU A N 1
ATOM 835 C CA . LEU A 1 103 ? 19.999 6.218 -11.173 1.00 92.69 103 LEU A CA 1
ATOM 836 C C . LEU A 1 103 ? 18.537 6.284 -10.716 1.00 92.69 103 LEU A C 1
ATOM 838 O O . LEU A 1 103 ? 18.075 7.334 -10.278 1.00 92.69 103 LEU A O 1
ATOM 842 N N . LEU A 1 104 ? 17.807 5.165 -10.794 1.00 93.31 104 LEU A N 1
ATOM 843 C CA . LEU A 1 104 ? 16.432 5.096 -10.293 1.00 93.31 104 LEU A CA 1
ATOM 844 C C . LEU A 1 104 ? 16.363 5.271 -8.777 1.00 93.31 104 LEU A C 1
ATOM 846 O O . LEU A 1 104 ? 15.444 5.920 -8.285 1.00 93.31 104 LEU A O 1
ATOM 850 N N . ARG A 1 105 ? 17.312 4.693 -8.034 1.00 93.12 105 ARG A N 1
ATOM 851 C CA . ARG A 1 105 ? 17.375 4.861 -6.583 1.00 93.12 105 ARG A CA 1
ATOM 852 C C . ARG A 1 105 ? 17.673 6.308 -6.212 1.00 93.12 105 ARG A C 1
ATOM 854 O O . ARG A 1 105 ? 16.933 6.860 -5.411 1.00 93.12 105 ARG A O 1
ATOM 861 N N . ASP A 1 106 ? 18.667 6.920 -6.844 1.00 93.06 106 ASP A N 1
ATOM 862 C CA . ASP A 1 106 ? 19.037 8.318 -6.626 1.00 93.06 106 ASP A CA 1
ATOM 863 C C . ASP A 1 106 ? 17.853 9.243 -6.950 1.00 93.06 106 ASP A C 1
ATOM 865 O O . ASP A 1 106 ? 17.572 10.178 -6.208 1.00 93.06 106 ASP A O 1
ATOM 869 N N . ALA A 1 107 ? 17.098 8.950 -8.016 1.00 92.81 107 ALA A N 1
ATOM 870 C CA . ALA A 1 107 ? 15.888 9.692 -8.376 1.00 92.81 107 ALA A CA 1
ATOM 871 C C . ALA A 1 107 ? 14.776 9.575 -7.317 1.00 92.81 107 ALA A C 1
ATOM 873 O O . ALA A 1 107 ? 14.102 10.562 -7.018 1.00 92.81 107 ALA A O 1
ATOM 874 N N . VAL A 1 108 ? 14.589 8.377 -6.753 1.00 93.31 108 VAL A N 1
ATOM 875 C CA . VAL A 1 108 ? 13.632 8.110 -5.668 1.00 93.31 108 VAL A CA 1
ATOM 876 C C . VAL A 1 108 ? 14.075 8.778 -4.363 1.00 93.31 108 VAL A C 1
ATOM 878 O O . VAL A 1 108 ? 13.247 9.356 -3.668 1.00 93.31 108 VAL A O 1
ATOM 881 N N . GLU A 1 109 ? 15.365 8.725 -4.030 1.00 92.81 109 GLU A N 1
ATOM 882 C CA . GLU A 1 109 ? 15.936 9.364 -2.836 1.00 92.81 109 GLU A CA 1
ATOM 883 C C . GLU A 1 109 ? 15.907 10.896 -2.933 1.00 92.81 109 GLU A C 1
ATOM 885 O O . GLU A 1 109 ? 15.678 11.568 -1.930 1.00 92.81 109 GLU A O 1
ATOM 890 N N . ALA A 1 110 ? 16.062 11.445 -4.140 1.00 92.00 110 ALA A N 1
ATOM 891 C CA . ALA A 1 110 ? 15.933 12.873 -4.427 1.00 92.00 110 ALA A CA 1
ATOM 892 C C . ALA A 1 110 ? 14.475 13.358 -4.557 1.00 92.00 110 ALA A C 1
ATOM 894 O O . ALA A 1 110 ? 14.255 14.522 -4.887 1.00 92.00 110 ALA A O 1
ATOM 895 N N . ASP A 1 111 ? 13.488 12.483 -4.337 1.00 91.19 111 ASP A N 1
ATOM 896 C CA . ASP A 1 111 ? 12.053 12.790 -4.406 1.00 91.19 111 ASP A CA 1
ATOM 897 C C . ASP A 1 111 ? 11.598 13.382 -5.763 1.00 91.19 111 ASP A C 1
ATOM 899 O O . ASP A 1 111 ? 10.646 14.159 -5.854 1.00 91.19 111 ASP A O 1
ATOM 903 N N . ASN A 1 112 ? 12.273 13.013 -6.863 1.00 92.44 112 ASN A N 1
ATOM 904 C CA . ASN A 1 112 ? 12.033 13.587 -8.189 1.00 92.44 112 ASN A CA 1
ATOM 905 C C . ASN A 1 112 ? 11.224 12.642 -9.093 1.00 92.44 112 ASN A C 1
ATOM 907 O O . ASN A 1 112 ? 11.769 11.836 -9.850 1.00 92.44 112 ASN A O 1
ATOM 911 N N . ILE A 1 113 ? 9.894 12.773 -9.050 1.00 92.56 113 ILE A N 1
ATOM 912 C CA . ILE A 1 113 ? 8.971 11.937 -9.839 1.00 92.56 113 ILE A CA 1
ATOM 913 C C . ILE A 1 113 ? 9.114 12.122 -11.360 1.00 92.56 113 ILE A C 1
ATOM 915 O O . ILE A 1 113 ? 8.962 11.152 -12.103 1.00 92.56 113 ILE A O 1
ATOM 919 N N . SER A 1 114 ? 9.440 13.335 -11.830 1.00 92.12 114 SER A N 1
ATOM 920 C CA . SER A 1 114 ? 9.648 13.601 -13.264 1.00 92.12 114 SER A CA 1
ATOM 921 C C . SER A 1 114 ? 10.844 12.815 -13.778 1.00 92.12 114 SER A C 1
ATOM 923 O O . SER A 1 114 ? 10.750 12.124 -14.789 1.00 92.12 114 SER A O 1
ATOM 925 N N . TYR A 1 115 ? 11.938 12.839 -13.017 1.00 92.12 115 TYR A N 1
ATOM 926 C CA . TYR A 1 115 ? 13.154 12.126 -13.378 1.00 92.12 115 TYR A CA 1
ATOM 927 C C . TYR A 1 115 ? 12.968 10.604 -13.329 1.00 92.12 115 TYR A C 1
ATOM 929 O O . TYR A 1 115 ? 13.427 9.894 -14.221 1.00 92.12 115 TYR A O 1
ATOM 937 N N . VAL A 1 116 ? 12.201 10.088 -12.359 1.00 93.88 116 VAL A N 1
ATOM 938 C CA . VAL A 1 116 ? 11.784 8.674 -12.356 1.00 93.88 116 VAL A CA 1
ATOM 939 C C . VAL A 1 116 ? 11.021 8.323 -13.638 1.00 93.88 116 VAL A C 1
ATOM 941 O O . VAL A 1 116 ? 11.316 7.304 -14.261 1.00 93.88 116 VAL A O 1
ATOM 944 N N . ASN A 1 117 ? 10.066 9.158 -14.058 1.00 93.56 117 ASN A N 1
ATOM 945 C CA . ASN A 1 117 ? 9.301 8.933 -15.284 1.00 93.56 117 ASN A CA 1
ATOM 946 C C . ASN A 1 117 ? 10.198 8.949 -16.534 1.00 93.56 117 ASN A C 1
ATOM 948 O O . ASN A 1 117 ? 10.074 8.073 -17.386 1.00 93.56 117 ASN A O 1
ATOM 952 N N . GLU A 1 118 ? 11.125 9.902 -16.638 1.00 92.75 118 GLU A N 1
ATOM 953 C CA . GLU A 1 118 ? 12.098 9.979 -17.737 1.00 92.75 118 GLU A CA 1
ATOM 954 C C . GLU A 1 118 ? 12.949 8.709 -17.830 1.00 92.75 118 GLU A C 1
ATOM 956 O O . GLU A 1 118 ? 13.018 8.095 -18.897 1.00 92.75 118 GLU A O 1
ATOM 961 N N . ILE A 1 119 ? 13.516 8.253 -16.706 1.00 91.88 119 ILE A N 1
ATOM 962 C CA . ILE A 1 119 ? 14.322 7.028 -16.676 1.00 91.88 119 ILE A CA 1
ATOM 963 C C . ILE A 1 119 ? 13.474 5.814 -17.072 1.00 91.88 119 ILE A C 1
ATOM 965 O O . ILE A 1 119 ? 13.911 5.005 -17.885 1.00 91.88 119 ILE A O 1
ATOM 969 N N . VAL A 1 120 ? 12.252 5.683 -16.546 1.00 93.12 120 VAL A N 1
ATOM 970 C CA . VAL A 1 120 ? 11.344 4.574 -16.885 1.00 93.12 120 VAL A CA 1
ATOM 971 C C . VAL A 1 120 ? 10.971 4.579 -18.377 1.00 93.12 120 VAL A C 1
ATOM 973 O O . VAL A 1 120 ? 10.909 3.514 -18.994 1.00 93.12 120 VAL A O 1
ATOM 976 N N . ASN A 1 121 ? 10.757 5.748 -18.983 1.00 92.31 121 ASN A N 1
ATOM 977 C CA . ASN A 1 121 ? 10.466 5.852 -20.414 1.00 92.31 121 ASN A CA 1
ATOM 978 C C . ASN A 1 121 ? 11.675 5.463 -21.275 1.00 92.31 121 ASN A C 1
ATOM 980 O O . ASN A 1 121 ? 11.520 4.741 -22.263 1.00 92.31 121 ASN A O 1
ATOM 984 N N . GLU A 1 122 ? 12.884 5.860 -20.878 1.00 90.56 122 GLU A N 1
ATOM 985 C CA . GLU A 1 122 ? 14.105 5.400 -21.542 1.00 90.56 122 GLU A CA 1
ATOM 986 C C . GLU A 1 122 ? 14.313 3.884 -21.350 1.00 90.56 122 GLU A C 1
ATOM 988 O O . GLU A 1 122 ? 14.669 3.192 -22.304 1.00 90.56 122 GLU A O 1
ATOM 993 N N . CYS A 1 123 ? 13.990 3.312 -20.183 1.00 91.31 123 CYS A N 1
ATOM 994 C CA . CYS A 1 123 ? 14.000 1.856 -19.981 1.00 91.31 123 CYS A CA 1
ATOM 995 C C . CYS A 1 123 ? 13.109 1.119 -20.990 1.00 91.31 123 CYS A C 1
ATOM 997 O O . CYS A 1 123 ? 13.505 0.069 -21.494 1.00 91.31 123 CYS A O 1
ATOM 999 N N . ILE A 1 124 ? 11.929 1.663 -21.310 1.00 91.12 124 ILE A N 1
ATOM 1000 C CA . ILE A 1 124 ? 11.030 1.099 -22.333 1.00 91.12 124 ILE A CA 1
ATOM 1001 C C . ILE A 1 124 ? 11.646 1.196 -23.713 1.00 91.12 124 ILE A C 1
ATOM 1003 O O . ILE A 1 124 ? 11.708 0.198 -24.428 1.00 91.12 124 ILE A O 1
ATOM 1007 N N . LYS A 1 125 ? 12.126 2.385 -24.076 1.00 91.12 125 LYS A N 1
ATOM 1008 C CA . LYS A 1 125 ? 12.730 2.641 -25.383 1.00 91.12 125 LYS A CA 1
ATOM 1009 C C . LYS A 1 125 ? 13.876 1.673 -25.678 1.00 91.12 125 LYS A C 1
ATOM 1011 O O . LYS A 1 125 ? 13.962 1.148 -26.785 1.00 91.12 125 LYS A O 1
ATOM 1016 N N . TRP A 1 126 ? 14.703 1.389 -24.674 1.00 89.88 126 TRP A N 1
ATOM 1017 C CA . TRP A 1 126 ? 15.855 0.491 -24.792 1.00 89.88 126 TRP A CA 1
ATOM 1018 C C . TRP A 1 126 ? 15.590 -0.939 -24.314 1.00 89.88 126 TRP A C 1
ATOM 1020 O O . TRP A 1 126 ? 16.512 -1.755 -24.309 1.00 89.88 126 TRP A O 1
ATOM 1030 N N . LYS A 1 127 ? 14.352 -1.256 -23.912 1.00 90.38 127 LYS A N 1
ATOM 1031 C CA . LYS A 1 127 ? 13.928 -2.567 -23.392 1.00 90.38 127 LYS A CA 1
ATOM 1032 C C . LYS A 1 127 ? 14.849 -3.116 -22.296 1.00 90.38 127 LYS A C 1
ATOM 1034 O O . LYS A 1 127 ? 15.178 -4.302 -22.275 1.00 90.38 127 LYS A O 1
ATOM 1039 N N . ARG A 1 128 ? 15.277 -2.248 -21.375 1.00 89.88 128 ARG A N 1
ATOM 1040 C CA . ARG A 1 128 ? 16.123 -2.618 -20.233 1.00 89.88 128 ARG A CA 1
ATOM 1041 C C . ARG A 1 128 ? 15.316 -2.618 -18.952 1.00 89.88 128 ARG A C 1
ATOM 1043 O O . ARG A 1 128 ? 14.622 -1.655 -18.647 1.00 89.88 128 ARG A O 1
ATOM 1050 N N . LEU A 1 129 ? 15.445 -3.697 -18.189 1.00 91.00 129 LEU A N 1
ATOM 1051 C CA . LEU A 1 129 ? 14.788 -3.836 -16.899 1.00 91.00 129 LEU A CA 1
ATOM 1052 C C . LEU A 1 129 ? 15.819 -3.643 -15.777 1.00 91.00 129 LEU A C 1
ATOM 1054 O O . LEU A 1 129 ? 16.863 -4.299 -15.799 1.00 91.00 129 LEU A O 1
ATOM 1058 N N . PRO A 1 130 ? 15.557 -2.769 -14.791 1.00 92.44 130 PRO A N 1
ATOM 1059 C CA . PRO A 1 130 ? 16.362 -2.725 -13.579 1.00 92.44 130 PRO A CA 1
ATOM 1060 C C . PRO A 1 130 ? 16.142 -3.994 -12.741 1.00 92.44 130 PRO A C 1
ATOM 1062 O O . PRO A 1 130 ? 15.183 -4.742 -12.932 1.00 92.44 130 PRO A O 1
ATOM 1065 N N . THR A 1 131 ? 17.006 -4.221 -11.753 1.00 93.56 131 THR A N 1
ATOM 1066 C CA . THR A 1 131 ? 16.835 -5.321 -10.794 1.00 93.56 131 THR A CA 1
ATOM 1067 C C . THR A 1 131 ? 15.461 -5.257 -10.118 1.00 93.56 131 THR A C 1
ATOM 1069 O O . THR A 1 131 ? 15.015 -4.178 -9.724 1.00 93.56 131 THR A O 1
ATOM 1072 N N . VAL A 1 132 ? 14.827 -6.415 -9.891 1.00 93.06 132 VAL A N 1
ATOM 1073 C CA . VAL A 1 132 ? 13.481 -6.532 -9.284 1.00 93.06 132 VAL A CA 1
ATOM 1074 C C . VAL A 1 132 ? 13.347 -5.723 -7.989 1.00 93.06 132 VAL A C 1
ATOM 1076 O O . VAL A 1 132 ? 12.341 -5.058 -7.779 1.00 93.06 132 VAL A O 1
ATOM 1079 N N . SER A 1 133 ? 14.377 -5.719 -7.139 1.00 94.25 133 SER A N 1
ATOM 1080 C CA . SER A 1 133 ? 14.391 -4.927 -5.900 1.00 94.25 133 SER A CA 1
ATOM 1081 C C . SER A 1 133 ? 14.203 -3.423 -6.152 1.00 94.25 133 SER A C 1
ATOM 1083 O O . SER A 1 133 ? 13.354 -2.793 -5.522 1.00 94.25 133 SER A O 1
ATOM 1085 N N . VAL A 1 134 ? 14.935 -2.861 -7.122 1.00 94.81 134 VAL A N 1
ATOM 1086 C CA . VAL A 1 134 ? 14.820 -1.442 -7.495 1.00 94.81 134 VAL A CA 1
ATOM 1087 C C . VAL A 1 134 ? 13.459 -1.177 -8.125 1.00 94.81 134 VAL A C 1
ATOM 1089 O O . VAL A 1 134 ? 12.805 -0.205 -7.769 1.00 94.81 134 VAL A O 1
ATOM 1092 N N . LEU A 1 135 ? 12.980 -2.079 -8.983 1.00 95.00 135 LEU A N 1
ATOM 1093 C CA . LEU A 1 135 ? 11.662 -1.961 -9.600 1.00 95.00 135 LEU A CA 1
ATOM 1094 C C . LEU A 1 135 ? 10.534 -1.880 -8.558 1.00 95.00 135 LEU A C 1
ATOM 1096 O O . LEU A 1 135 ? 9.669 -1.012 -8.644 1.00 95.00 135 LEU A O 1
ATOM 1100 N N . LEU A 1 136 ? 10.556 -2.757 -7.548 1.00 94.75 136 LEU A N 1
ATOM 1101 C CA . LEU A 1 136 ? 9.575 -2.758 -6.459 1.00 94.75 136 LEU A CA 1
ATOM 1102 C C . LEU A 1 136 ? 9.682 -1.502 -5.585 1.00 94.75 136 LEU A C 1
ATOM 1104 O O . LEU A 1 136 ? 8.660 -0.987 -5.126 1.00 94.75 136 LEU A O 1
ATOM 1108 N N . GLN A 1 137 ? 10.898 -0.990 -5.369 1.00 94.81 137 GLN A N 1
ATOM 1109 C CA . GLN A 1 137 ? 11.119 0.284 -4.684 1.00 94.81 137 GLN A CA 1
ATOM 1110 C C . GLN A 1 137 ? 10.504 1.445 -5.479 1.00 94.81 137 GLN A C 1
ATOM 1112 O O . GLN A 1 137 ? 9.754 2.235 -4.907 1.00 94.81 137 GLN A O 1
ATOM 1117 N N . THR A 1 138 ? 10.743 1.507 -6.792 1.00 95.31 138 THR A N 1
ATOM 1118 C CA . THR A 1 138 ? 10.166 2.519 -7.686 1.00 95.31 138 THR A CA 1
ATOM 111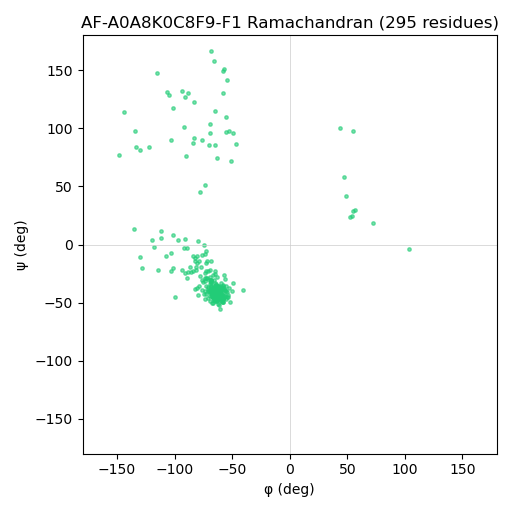9 C C . THR A 1 138 ? 8.640 2.423 -7.735 1.00 95.31 138 THR A C 1
ATOM 1121 O O . THR A 1 138 ? 7.966 3.434 -7.577 1.00 95.31 138 THR A O 1
ATOM 1124 N N . LEU A 1 139 ? 8.060 1.223 -7.854 1.00 95.94 139 LEU A N 1
ATOM 1125 C CA . LEU A 1 139 ? 6.604 1.020 -7.802 1.00 95.94 139 LEU A CA 1
ATOM 1126 C C . LEU A 1 139 ? 6.004 1.465 -6.464 1.00 95.94 139 LEU A C 1
ATOM 1128 O O . LEU A 1 139 ? 4.968 2.133 -6.431 1.00 95.94 139 LEU A O 1
ATOM 1132 N N . SER A 1 140 ? 6.667 1.128 -5.353 1.00 94.88 140 SER A N 1
ATOM 1133 C CA . SER A 1 140 ? 6.271 1.585 -4.020 1.00 94.88 140 SER A CA 1
ATOM 1134 C C . SER A 1 140 ? 6.275 3.107 -3.937 1.00 94.88 140 SER A C 1
ATOM 1136 O O . SER A 1 140 ? 5.292 3.684 -3.474 1.00 94.88 140 SER A O 1
ATOM 1138 N N . TYR A 1 141 ? 7.325 3.751 -4.445 1.00 94.81 141 TYR A N 1
ATOM 1139 C CA . TYR A 1 141 ? 7.444 5.202 -4.519 1.00 94.81 141 TYR A CA 1
ATOM 1140 C C . TYR A 1 141 ? 6.326 5.820 -5.375 1.00 94.81 141 TYR A C 1
ATOM 1142 O O . TYR A 1 141 ? 5.521 6.593 -4.861 1.00 94.81 141 TYR A O 1
ATOM 1150 N N . CYS A 1 142 ? 6.156 5.399 -6.631 1.00 94.69 142 CYS A N 1
ATOM 1151 C CA . CYS A 1 142 ? 5.109 5.916 -7.522 1.00 94.69 142 CYS A CA 1
ATOM 1152 C C . CYS A 1 142 ? 3.695 5.731 -6.945 1.00 94.69 142 CYS A C 1
ATOM 1154 O O . CYS A 1 142 ? 2.848 6.619 -7.064 1.00 94.69 142 CYS A O 1
ATOM 1156 N N . SER A 1 143 ? 3.443 4.610 -6.258 1.00 95.44 143 SER A N 1
ATOM 1157 C CA . SER A 1 143 ? 2.152 4.363 -5.607 1.00 95.44 143 SER A CA 1
ATOM 1158 C C . SER A 1 143 ? 1.853 5.332 -4.461 1.00 95.44 143 SER A C 1
ATOM 1160 O O . SER A 1 143 ? 0.691 5.652 -4.228 1.00 95.44 143 SER A O 1
ATOM 1162 N N . GLN A 1 144 ? 2.880 5.833 -3.766 1.00 93.25 144 GLN A N 1
ATOM 1163 C CA . GLN A 1 144 ? 2.732 6.842 -2.711 1.00 93.25 144 GLN A CA 1
ATOM 1164 C C . GLN A 1 144 ? 2.412 8.229 -3.277 1.00 93.25 144 GLN A C 1
ATOM 1166 O O . GLN A 1 144 ? 1.715 8.994 -2.621 1.00 93.25 144 GLN A O 1
ATOM 1171 N N . TYR A 1 145 ? 2.855 8.526 -4.501 1.00 91.88 145 TYR A N 1
ATOM 1172 C CA . TYR A 1 145 ? 2.525 9.760 -5.231 1.00 91.88 145 TYR A CA 1
ATOM 1173 C C . TYR A 1 145 ? 1.164 9.716 -5.940 1.00 91.88 145 TYR A C 1
ATOM 1175 O O . TYR A 1 145 ? 0.650 10.735 -6.417 1.00 91.88 145 TYR A O 1
ATOM 1183 N N . GLY A 1 146 ? 0.562 8.530 -6.027 1.00 92.25 146 GLY A N 1
ATOM 1184 C CA . GLY A 1 146 ? -0.678 8.329 -6.763 1.00 92.25 146 GLY A CA 1
ATOM 1185 C C . GLY A 1 146 ? -0.506 8.385 -8.283 1.00 92.25 146 GLY A C 1
ATOM 1186 O O . GLY A 1 146 ? -1.487 8.609 -8.994 1.00 92.25 146 GLY A O 1
ATOM 1187 N N . ASP A 1 147 ? 0.713 8.229 -8.806 1.00 93.38 147 ASP A N 1
ATOM 1188 C CA . ASP A 1 147 ? 0.945 8.266 -10.250 1.00 93.38 147 ASP A CA 1
ATOM 1189 C C . ASP A 1 147 ? 0.654 6.902 -10.890 1.00 93.38 147 ASP A C 1
ATOM 1191 O O . ASP A 1 147 ? 1.508 6.017 -10.989 1.00 93.38 147 ASP A O 1
ATOM 1195 N N . LYS A 1 148 ? -0.594 6.738 -11.334 1.00 95.19 148 LYS A N 1
ATOM 1196 C CA . LYS A 1 148 ? -1.053 5.542 -12.050 1.00 95.19 148 LYS A CA 1
ATOM 1197 C C . LYS A 1 148 ? -0.399 5.369 -13.423 1.00 95.19 148 LYS A C 1
ATOM 1199 O O . LYS A 1 148 ? -0.313 4.241 -13.906 1.00 95.19 148 LYS A O 1
ATOM 1204 N N . ASN A 1 149 ? 0.049 6.456 -14.055 1.00 95.25 149 ASN A N 1
ATOM 1205 C CA . ASN A 1 149 ? 0.583 6.406 -15.411 1.00 95.25 149 ASN A CA 1
ATOM 1206 C C . ASN A 1 149 ? 1.961 5.754 -15.391 1.00 95.25 149 ASN A C 1
ATOM 1208 O O . ASN A 1 149 ? 2.185 4.811 -16.141 1.00 95.25 149 ASN A O 1
ATOM 1212 N N . ILE A 1 150 ? 2.839 6.164 -14.469 1.00 95.06 150 ILE A N 1
ATOM 1213 C CA . ILE A 1 150 ? 4.171 5.555 -14.330 1.00 95.06 150 ILE A CA 1
ATOM 1214 C C . ILE A 1 150 ? 4.055 4.066 -13.984 1.00 95.06 150 ILE A C 1
ATOM 1216 O O . ILE A 1 150 ? 4.778 3.247 -14.546 1.00 95.06 150 ILE A O 1
ATOM 1220 N N . ILE A 1 151 ? 3.111 3.683 -13.116 1.00 96.75 151 ILE A N 1
ATOM 1221 C CA . ILE A 1 151 ? 2.870 2.267 -12.795 1.00 96.75 151 ILE A CA 1
ATOM 1222 C C . ILE A 1 151 ? 2.438 1.491 -14.047 1.00 96.75 151 ILE A C 1
ATOM 1224 O O . ILE A 1 151 ? 2.975 0.418 -14.306 1.00 96.75 151 ILE A O 1
ATOM 1228 N N . ALA A 1 152 ? 1.516 2.031 -14.852 1.00 96.56 152 ALA A N 1
ATOM 1229 C CA . ALA A 1 152 ? 1.098 1.403 -16.107 1.00 96.56 152 ALA A CA 1
ATOM 1230 C C . ALA A 1 152 ? 2.258 1.280 -17.112 1.00 96.56 152 ALA A C 1
ATOM 1232 O O . ALA A 1 152 ? 2.404 0.254 -17.776 1.00 96.56 152 ALA A O 1
ATOM 1233 N N . THR A 1 153 ? 3.116 2.296 -17.180 1.00 95.44 153 THR A N 1
ATOM 1234 C CA . THR A 1 153 ? 4.339 2.311 -17.986 1.00 95.44 153 THR A CA 1
ATOM 1235 C C . THR A 1 153 ? 5.313 1.216 -17.527 1.00 95.44 153 THR A C 1
ATOM 1237 O O . THR A 1 153 ? 5.793 0.435 -18.347 1.00 95.44 153 THR A O 1
ATOM 1240 N N . ILE A 1 154 ? 5.528 1.056 -16.218 1.00 95.62 154 ILE A N 1
ATOM 1241 C CA . ILE A 1 154 ? 6.344 -0.032 -15.653 1.00 95.62 154 ILE A CA 1
ATOM 1242 C C . ILE A 1 154 ? 5.743 -1.411 -15.963 1.00 95.62 154 ILE A C 1
ATOM 1244 O O . ILE A 1 154 ? 6.475 -2.330 -16.333 1.00 95.62 154 ILE A O 1
ATOM 1248 N N . VAL A 1 155 ? 4.422 -1.569 -15.843 1.00 95.81 155 VAL A N 1
ATOM 1249 C CA . VAL A 1 155 ? 3.735 -2.817 -16.212 1.00 95.81 155 VAL A CA 1
ATOM 1250 C C . VAL A 1 155 ? 3.989 -3.136 -17.684 1.00 95.81 155 VAL A C 1
ATOM 1252 O O . VAL A 1 155 ? 4.407 -4.248 -17.993 1.00 95.81 155 VAL A O 1
ATOM 1255 N N . LYS A 1 156 ? 3.838 -2.150 -18.578 1.00 95.38 156 LYS A N 1
ATOM 1256 C CA . LYS A 1 156 ? 4.121 -2.299 -20.012 1.00 95.38 156 LYS A CA 1
ATOM 1257 C C . LYS A 1 156 ? 5.568 -2.732 -20.273 1.00 95.38 156 LYS A C 1
ATOM 1259 O O . LYS A 1 156 ? 5.782 -3.672 -21.034 1.00 95.38 156 LYS A O 1
ATOM 1264 N N . LEU A 1 157 ? 6.543 -2.104 -19.608 1.00 94.06 157 LEU A N 1
ATOM 1265 C CA . LEU A 1 157 ? 7.955 -2.499 -19.684 1.00 94.06 157 LEU A CA 1
ATOM 1266 C C . LEU A 1 157 ? 8.145 -3.977 -19.313 1.00 94.06 157 LEU A C 1
ATOM 1268 O O . LEU A 1 157 ? 8.821 -4.721 -20.022 1.00 94.06 157 LEU A O 1
ATOM 1272 N N . CYS A 1 158 ? 7.528 -4.414 -18.214 1.00 94.69 158 CYS A N 1
ATOM 1273 C CA . CYS A 1 158 ? 7.628 -5.797 -17.757 1.00 94.69 158 CYS A CA 1
ATOM 1274 C C . CYS A 1 158 ? 6.963 -6.771 -18.737 1.00 94.69 158 CYS A C 1
ATOM 1276 O O . CYS A 1 158 ? 7.502 -7.852 -18.954 1.00 94.69 158 CYS A O 1
ATOM 1278 N N . THR A 1 159 ? 5.848 -6.390 -19.370 1.00 94.69 159 THR A N 1
ATOM 1279 C CA . THR A 1 159 ? 5.190 -7.210 -20.399 1.00 94.69 159 THR A CA 1
ATOM 1280 C C . THR A 1 159 ? 6.111 -7.457 -21.591 1.00 94.69 159 THR A C 1
ATOM 1282 O O . THR A 1 159 ? 6.145 -8.566 -22.117 1.00 94.69 159 THR A O 1
ATOM 1285 N N . GLU A 1 160 ? 6.866 -6.438 -22.011 1.00 93.56 160 GLU A N 1
ATOM 1286 C CA . GLU A 1 160 ? 7.747 -6.518 -23.180 1.00 93.56 160 GLU A CA 1
ATOM 1287 C C . GLU A 1 160 ? 9.069 -7.250 -22.902 1.00 93.56 160 GLU A C 1
ATOM 1289 O O . GLU A 1 160 ? 9.568 -7.946 -23.786 1.00 93.56 160 GLU A O 1
ATOM 1294 N N . VAL A 1 161 ? 9.645 -7.095 -21.704 1.00 93.12 161 VAL A N 1
ATOM 1295 C CA . VAL A 1 161 ? 10.989 -7.616 -21.382 1.00 93.12 161 VAL A CA 1
ATOM 1296 C C . VAL A 1 161 ? 10.940 -8.935 -20.608 1.00 93.12 161 VAL A C 1
ATOM 1298 O O . VAL A 1 161 ? 11.692 -9.858 -20.916 1.00 93.12 161 VAL A O 1
ATOM 1301 N N . GLN A 1 162 ? 10.077 -9.043 -19.593 1.00 93.25 162 GLN A N 1
ATOM 1302 C CA . GLN A 1 162 ? 10.032 -10.198 -18.692 1.00 93.25 162 GLN A CA 1
ATOM 1303 C C . GLN A 1 162 ? 8.602 -10.468 -18.179 1.00 93.25 162 GLN A C 1
ATOM 1305 O O . GLN A 1 162 ? 8.288 -10.194 -17.015 1.00 93.25 162 GLN A O 1
ATOM 1310 N N . PRO A 1 163 ? 7.724 -11.073 -19.003 1.00 92.19 163 PRO A N 1
ATOM 1311 C CA . PRO A 1 163 ? 6.320 -11.292 -18.645 1.00 92.19 163 PRO A CA 1
ATOM 1312 C C . PRO A 1 163 ? 6.133 -12.262 -17.467 1.00 92.19 163 PRO A C 1
ATOM 1314 O O . PRO A 1 163 ? 5.126 -12.197 -16.767 1.00 92.19 163 PRO A O 1
ATOM 1317 N N . ALA A 1 164 ? 7.112 -13.133 -17.196 1.00 91.94 164 ALA A N 1
ATOM 1318 C CA . ALA A 1 164 ? 7.088 -14.017 -16.029 1.00 91.94 164 ALA A CA 1
ATOM 1319 C C . ALA A 1 164 ? 6.984 -13.232 -14.707 1.00 91.94 164 ALA A C 1
ATOM 1321 O O . ALA A 1 164 ? 6.256 -13.643 -13.808 1.00 91.94 164 ALA A O 1
ATOM 1322 N N . LEU A 1 165 ? 7.627 -12.059 -14.628 1.00 91.81 165 LEU A N 1
ATOM 1323 C CA . LEU A 1 165 ? 7.600 -11.214 -13.436 1.00 91.81 165 LEU A CA 1
ATOM 1324 C C . LEU A 1 165 ? 6.185 -10.697 -13.135 1.00 91.81 165 LEU A C 1
ATOM 1326 O O . LEU A 1 165 ? 5.781 -10.615 -11.979 1.00 91.81 165 LEU A O 1
ATOM 1330 N N . LEU A 1 166 ? 5.402 -10.384 -14.168 1.00 90.56 166 LEU A N 1
ATOM 1331 C CA . LEU A 1 166 ? 4.027 -9.913 -13.991 1.00 90.56 166 LEU A CA 1
ATOM 1332 C C . LEU A 1 166 ? 3.133 -10.976 -13.362 1.00 90.56 166 LEU A C 1
ATOM 1334 O O . LEU A 1 166 ? 2.296 -10.651 -12.522 1.00 90.56 166 LEU A O 1
ATOM 1338 N N . LYS A 1 167 ? 3.352 -12.246 -13.711 1.00 89.19 167 LYS A N 1
ATOM 1339 C CA . LYS A 1 167 ? 2.615 -13.366 -13.124 1.00 89.19 167 LYS A CA 1
ATOM 1340 C C . LYS A 1 167 ? 2.933 -13.528 -11.637 1.00 89.19 167 LYS A C 1
ATOM 1342 O O . LYS A 1 167 ? 2.016 -13.720 -10.844 1.00 89.19 167 LYS A O 1
ATOM 1347 N N . ASP A 1 168 ? 4.202 -13.388 -11.261 1.00 88.25 168 ASP A N 1
ATOM 1348 C CA . ASP A 1 168 ? 4.645 -13.530 -9.868 1.00 88.25 168 ASP A CA 1
ATOM 1349 C C . ASP A 1 168 ? 4.121 -12.399 -8.965 1.00 88.25 168 ASP A C 1
ATOM 1351 O O . ASP A 1 168 ? 3.857 -12.614 -7.779 1.00 88.25 168 ASP A O 1
ATOM 1355 N N . TYR A 1 169 ? 3.925 -11.200 -9.527 1.00 88.56 169 TYR A N 1
ATOM 1356 C CA . TYR A 1 169 ? 3.499 -10.000 -8.795 1.00 88.56 169 TYR A CA 1
ATOM 1357 C C . TYR A 1 169 ? 2.080 -9.504 -9.143 1.00 88.56 169 TYR A C 1
ATOM 1359 O O . TYR A 1 169 ? 1.693 -8.409 -8.719 1.00 88.56 169 TYR A O 1
ATOM 1367 N N . TYR A 1 170 ? 1.297 -10.309 -9.871 1.00 88.25 170 TYR A N 1
ATOM 1368 C CA . TYR A 1 170 ? -0.083 -10.050 -10.311 1.00 88.25 170 TYR A CA 1
ATOM 1369 C C . TYR A 1 170 ? -0.286 -8.658 -10.925 1.00 88.25 170 TYR A C 1
ATOM 1371 O O . TYR A 1 170 ? -1.049 -7.823 -10.424 1.00 88.25 170 TYR A O 1
ATOM 1379 N N . ASP A 1 171 ? 0.480 -8.391 -11.979 1.00 91.81 171 ASP A N 1
ATOM 1380 C CA . ASP A 1 171 ? 0.485 -7.131 -12.730 1.00 91.81 171 ASP A CA 1
ATOM 1381 C C . ASP A 1 171 ? 0.681 -5.887 -11.850 1.00 91.81 171 ASP A C 1
ATOM 1383 O O . ASP A 1 171 ? 0.237 -4.789 -12.185 1.00 91.81 171 ASP A O 1
ATOM 1387 N N . PHE A 1 172 ? 1.291 -6.058 -10.671 1.00 94.31 172 PHE A N 1
ATOM 1388 C CA . PHE A 1 172 ? 1.479 -4.999 -9.682 1.00 94.31 172 PHE A CA 1
ATOM 1389 C C . PHE A 1 172 ? 0.169 -4.289 -9.281 1.00 94.31 172 PHE A C 1
ATOM 1391 O O . PHE A 1 172 ? 0.190 -3.157 -8.791 1.00 94.31 172 PHE A O 1
ATOM 1398 N N . LYS A 1 173 ? -0.988 -4.957 -9.422 1.00 95.44 173 LYS A N 1
ATOM 1399 C CA . LYS A 1 173 ? -2.324 -4.372 -9.190 1.00 95.44 173 LYS A CA 1
ATOM 1400 C C . LYS A 1 173 ? -2.501 -3.765 -7.799 1.00 95.44 173 LYS A C 1
ATOM 1402 O O . LYS A 1 173 ? -3.227 -2.790 -7.648 1.00 95.44 173 LYS A O 1
ATOM 1407 N N . HIS A 1 174 ? -1.811 -4.286 -6.788 1.00 95.19 174 HIS A N 1
ATOM 1408 C CA . HIS A 1 174 ? -1.830 -3.741 -5.428 1.00 95.19 174 HIS A CA 1
ATOM 1409 C C . HIS A 1 174 ? -1.133 -2.368 -5.319 1.00 95.19 174 HIS A C 1
ATOM 1411 O O . HIS A 1 174 ? -1.601 -1.509 -4.573 1.00 95.19 174 HIS A O 1
ATOM 1417 N N . TYR A 1 175 ? -0.074 -2.114 -6.099 1.00 96.50 175 TYR A N 1
ATOM 1418 C CA . TYR A 1 175 ? 0.527 -0.778 -6.209 1.00 96.50 175 TYR A CA 1
ATOM 1419 C C . TYR A 1 175 ? -0.393 0.185 -6.965 1.00 96.50 175 TYR A C 1
ATOM 1421 O O . TYR A 1 175 ? -0.549 1.332 -6.548 1.00 96.50 175 TYR A O 1
ATOM 1429 N N . MET A 1 176 ? -1.053 -0.290 -8.026 1.00 97.25 176 MET A N 1
ATOM 1430 C CA . MET A 1 176 ? -2.053 0.497 -8.756 1.00 97.25 176 MET A CA 1
ATOM 1431 C C . MET A 1 176 ? -3.237 0.881 -7.853 1.00 97.25 176 MET A C 1
ATOM 1433 O O . MET A 1 176 ? -3.618 2.048 -7.798 1.00 97.25 176 MET A O 1
ATOM 1437 N N . ALA A 1 177 ? -3.768 -0.071 -7.080 1.00 97.00 177 ALA A N 1
ATOM 1438 C CA . ALA A 1 177 ? -4.833 0.167 -6.108 1.00 97.00 177 ALA A CA 1
ATOM 1439 C C . ALA A 1 177 ? -4.425 1.228 -5.075 1.00 97.00 177 ALA A C 1
ATOM 1441 O O . ALA A 1 177 ? -5.178 2.166 -4.815 1.00 97.00 177 ALA A O 1
ATOM 1442 N N . LYS A 1 178 ? -3.197 1.141 -4.543 1.00 95.56 178 LYS A N 1
ATOM 1443 C CA . LYS A 1 178 ? -2.647 2.162 -3.642 1.00 95.56 178 LYS A CA 1
ATOM 1444 C C . LYS A 1 178 ? -2.572 3.538 -4.316 1.00 95.56 178 LYS A C 1
ATOM 1446 O O . LYS A 1 178 ? -2.965 4.524 -3.701 1.00 95.56 178 LYS A O 1
ATOM 1451 N N . ALA A 1 179 ? -2.135 3.613 -5.571 1.00 96.19 179 ALA A N 1
ATOM 1452 C CA . ALA A 1 179 ? -2.054 4.882 -6.289 1.00 96.19 179 ALA A CA 1
ATOM 1453 C C . ALA A 1 179 ? -3.434 5.541 -6.481 1.00 96.19 179 ALA A C 1
ATOM 1455 O O . ALA A 1 179 ? -3.602 6.736 -6.233 1.00 96.19 179 ALA A O 1
ATOM 1456 N N . ILE A 1 180 ? -4.435 4.745 -6.867 1.00 96.00 180 ILE A N 1
ATOM 1457 C CA . ILE A 1 180 ? -5.831 5.179 -7.030 1.00 96.00 180 ILE A CA 1
ATOM 1458 C C . ILE A 1 180 ? -6.403 5.663 -5.691 1.00 96.00 180 ILE A C 1
ATOM 1460 O O . ILE A 1 180 ? -7.019 6.730 -5.625 1.00 96.00 180 ILE A O 1
ATOM 1464 N N . TRP A 1 181 ? -6.113 4.940 -4.606 1.00 94.62 181 TRP A N 1
ATOM 1465 C CA . TRP A 1 181 ? -6.511 5.329 -3.257 1.00 94.62 181 TRP A CA 1
ATOM 1466 C C . TRP A 1 181 ? -5.947 6.691 -2.858 1.00 94.62 181 TRP A C 1
ATOM 1468 O O . TRP A 1 181 ? -6.673 7.520 -2.306 1.00 94.62 181 TRP A O 1
ATOM 1478 N N . VAL A 1 182 ? -4.655 6.925 -3.114 1.00 92.44 182 VAL A N 1
ATOM 1479 C CA . VAL A 1 182 ? -3.975 8.191 -2.800 1.00 92.44 182 VAL A CA 1
ATOM 1480 C C . VAL A 1 182 ? -4.588 9.355 -3.582 1.00 92.44 182 VAL A C 1
ATOM 1482 O O . VAL A 1 182 ? -4.744 10.439 -3.028 1.00 92.44 182 VAL A O 1
ATOM 1485 N N . LYS A 1 183 ? -5.019 9.132 -4.830 1.00 92.94 183 LYS A N 1
ATOM 1486 C CA . LYS A 1 183 ? -5.735 10.141 -5.632 1.00 92.94 183 LYS A CA 1
ATOM 1487 C C . LYS A 1 183 ? -7.179 10.402 -5.183 1.00 92.94 183 LYS A C 1
ATOM 1489 O O . LYS A 1 183 ? -7.801 11.322 -5.702 1.00 92.94 183 LYS A O 1
ATOM 1494 N N . GLY A 1 184 ? -7.688 9.646 -4.210 1.00 90.81 184 GLY A N 1
ATOM 1495 C CA . GLY A 1 184 ? -8.986 9.881 -3.571 1.00 90.81 184 GLY A CA 1
ATOM 1496 C C . GLY A 1 184 ? -10.102 8.935 -4.012 1.00 90.81 184 GLY A C 1
ATOM 1497 O O . GLY A 1 184 ? -11.184 8.979 -3.435 1.00 90.81 184 GLY A O 1
ATOM 1498 N N . ASP A 1 185 ? -9.851 8.038 -4.965 1.00 93.31 185 ASP A N 1
ATOM 1499 C CA . ASP A 1 185 ? -10.852 7.077 -5.432 1.00 93.31 185 ASP A CA 1
ATOM 1500 C C . ASP A 1 185 ? -10.788 5.776 -4.616 1.00 93.31 185 ASP A C 1
ATOM 1502 O O . ASP A 1 185 ? -10.232 4.747 -5.001 1.00 93.31 185 ASP A O 1
ATOM 1506 N N . ILE A 1 186 ? -11.324 5.864 -3.403 1.00 92.50 186 ILE A N 1
ATOM 1507 C CA . ILE A 1 186 ? -11.247 4.811 -2.383 1.00 92.50 186 ILE A CA 1
ATOM 1508 C C . ILE A 1 186 ? -11.987 3.554 -2.831 1.00 92.50 186 ILE A C 1
ATOM 1510 O O . ILE A 1 186 ? -11.495 2.447 -2.643 1.00 92.50 186 ILE A O 1
ATOM 1514 N N . ASN A 1 187 ? -13.166 3.720 -3.428 1.00 93.31 187 ASN A N 1
ATOM 1515 C CA . ASN A 1 187 ? -14.048 2.604 -3.756 1.00 93.31 187 ASN A CA 1
ATOM 1516 C C . ASN A 1 187 ? -13.428 1.715 -4.835 1.00 93.31 187 ASN A C 1
ATOM 1518 O O . ASN A 1 187 ? -13.363 0.499 -4.654 1.00 93.31 187 ASN A O 1
ATOM 1522 N N . ASN A 1 188 ? -12.889 2.310 -5.904 1.00 95.44 188 ASN A N 1
ATOM 1523 C CA . ASN A 1 188 ? -12.202 1.541 -6.939 1.00 95.44 188 ASN A CA 1
ATOM 1524 C C . ASN A 1 188 ? -10.934 0.877 -6.396 1.00 95.44 188 ASN A C 1
ATOM 1526 O O . ASN A 1 188 ? -10.665 -0.287 -6.696 1.00 95.44 188 ASN A O 1
ATOM 1530 N N . ALA A 1 189 ? -10.189 1.568 -5.531 1.00 95.81 189 ALA A N 1
ATOM 1531 C CA . ALA A 1 189 ? -9.031 0.976 -4.875 1.00 95.81 189 ALA A CA 1
ATOM 1532 C C . ALA A 1 189 ? -9.401 -0.221 -3.978 1.00 95.81 189 ALA A C 1
ATOM 1534 O O . ALA A 1 189 ? -8.702 -1.232 -4.012 1.00 95.81 189 ALA A O 1
ATOM 1535 N N . ILE A 1 190 ? -10.501 -0.148 -3.217 1.00 95.19 190 ILE A N 1
ATOM 1536 C CA . ILE A 1 190 ? -11.018 -1.260 -2.400 1.00 95.19 190 ILE A CA 1
ATOM 1537 C C . ILE A 1 190 ? -11.344 -2.468 -3.278 1.00 95.19 190 ILE A C 1
ATOM 1539 O O . ILE A 1 190 ? -10.893 -3.569 -2.972 1.00 95.19 190 ILE A O 1
ATOM 1543 N N . ILE A 1 191 ? -12.074 -2.263 -4.379 1.00 95.94 191 ILE A N 1
ATOM 1544 C CA . ILE A 1 191 ? -12.439 -3.338 -5.315 1.00 95.94 191 ILE A CA 1
ATOM 1545 C C . ILE A 1 191 ? -11.176 -4.020 -5.855 1.00 95.94 191 ILE A C 1
ATOM 1547 O O . ILE A 1 191 ? -11.086 -5.247 -5.873 1.00 95.94 191 ILE A O 1
ATOM 1551 N N . MET A 1 192 ? -10.163 -3.234 -6.233 1.00 96.31 192 MET A N 1
ATOM 1552 C CA . MET A 1 192 ? -8.888 -3.780 -6.695 1.00 96.31 192 MET A CA 1
ATOM 1553 C C . MET A 1 192 ? -8.140 -4.537 -5.595 1.00 96.31 192 MET A C 1
ATOM 1555 O O . MET A 1 192 ? -7.624 -5.620 -5.853 1.00 96.31 192 MET A O 1
ATOM 1559 N N . PHE A 1 193 ? -8.074 -4.008 -4.370 1.00 95.88 193 PHE A N 1
ATOM 1560 C CA . PHE A 1 193 ? -7.453 -4.731 -3.259 1.00 95.88 193 PHE A CA 1
ATOM 1561 C C . PHE A 1 193 ? -8.170 -6.050 -2.975 1.00 95.88 193 PHE A C 1
ATOM 1563 O O . PHE A 1 193 ? -7.495 -7.050 -2.744 1.00 95.88 193 PHE A O 1
ATOM 1570 N N . GLU A 1 194 ? -9.501 -6.069 -3.025 1.00 95.00 194 GLU A N 1
ATOM 1571 C CA . GLU A 1 194 ? -10.313 -7.268 -2.818 1.00 95.00 194 GLU A CA 1
ATOM 1572 C C . GLU A 1 194 ? -10.034 -8.339 -3.881 1.00 95.00 194 GLU A C 1
ATOM 1574 O O . GLU A 1 194 ? -9.790 -9.496 -3.531 1.00 95.00 194 GLU A O 1
ATOM 1579 N N . ASP A 1 195 ? -9.974 -7.949 -5.159 1.00 95.12 195 ASP A N 1
ATOM 1580 C CA . ASP A 1 195 ? -9.620 -8.842 -6.271 1.00 95.12 195 ASP A CA 1
ATOM 1581 C C . ASP A 1 195 ? -8.234 -9.476 -6.072 1.00 95.12 195 ASP A C 1
ATOM 1583 O O . ASP A 1 195 ? -8.077 -10.700 -6.118 1.00 95.12 195 ASP A O 1
ATOM 1587 N N . VAL A 1 196 ? -7.220 -8.656 -5.765 1.00 94.62 196 VAL A N 1
ATOM 1588 C CA . VAL A 1 196 ? -5.860 -9.158 -5.515 1.00 94.62 196 VAL A CA 1
ATOM 1589 C C . VAL A 1 196 ? -5.849 -10.083 -4.293 1.00 94.62 196 VAL A C 1
ATOM 1591 O O . VAL A 1 196 ? -5.220 -11.140 -4.324 1.00 94.62 196 VAL A O 1
ATOM 1594 N N . TYR A 1 197 ? -6.556 -9.715 -3.223 1.00 94.69 197 TYR A N 1
ATOM 1595 C CA . TYR A 1 197 ? -6.590 -10.470 -1.971 1.00 94.69 197 TYR A CA 1
ATOM 1596 C C . TYR A 1 197 ? -7.241 -11.854 -2.138 1.00 94.69 197 TYR A C 1
ATOM 1598 O O . TYR A 1 197 ? -6.757 -12.845 -1.567 1.00 94.69 197 TYR A O 1
ATOM 1606 N N . ARG A 1 198 ? -8.322 -11.928 -2.928 1.00 94.00 198 ARG A N 1
ATOM 1607 C CA . ARG A 1 198 ? -9.048 -13.168 -3.233 1.00 94.00 198 ARG A CA 1
ATOM 1608 C C . ARG A 1 198 ? -8.218 -14.094 -4.107 1.00 94.00 198 ARG A C 1
ATOM 1610 O O . ARG A 1 198 ? -8.069 -15.266 -3.767 1.00 94.00 198 ARG A O 1
ATOM 1617 N N . ASN A 1 199 ? -7.642 -13.556 -5.176 1.00 92.88 199 ASN A N 1
ATOM 1618 C CA . ASN A 1 199 ? -6.981 -14.366 -6.193 1.00 92.88 199 ASN A CA 1
ATOM 1619 C C . ASN A 1 199 ? -5.543 -14.764 -5.804 1.00 92.88 199 ASN A C 1
ATOM 1621 O O . ASN A 1 199 ? -5.037 -15.757 -6.317 1.00 92.88 199 ASN A O 1
ATOM 1625 N N . HIS A 1 200 ? -4.883 -14.034 -4.889 1.00 88.06 200 HIS A N 1
ATOM 1626 C CA . HIS A 1 200 ? -3.457 -14.233 -4.584 1.00 88.06 200 HIS A CA 1
ATOM 1627 C C . HIS A 1 200 ? -3.173 -14.266 -3.080 1.00 88.06 200 HIS A C 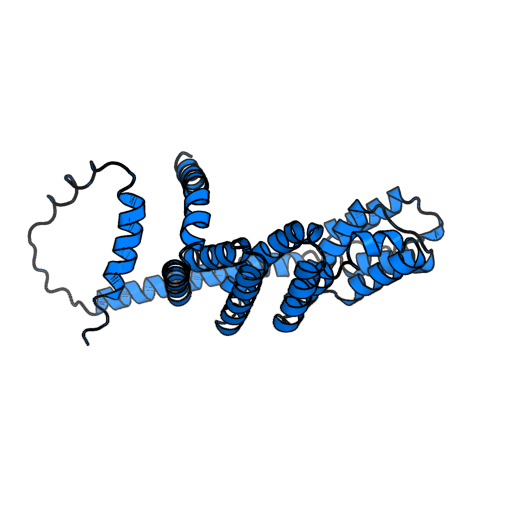1
ATOM 1629 O O . HIS A 1 200 ? -2.958 -13.240 -2.428 1.00 88.06 200 HIS A O 1
ATOM 1635 N N . SER A 1 201 ? -3.069 -15.475 -2.520 1.00 88.12 201 SER A N 1
ATOM 1636 C CA . SER A 1 201 ? -2.744 -15.683 -1.101 1.00 88.12 201 SER A CA 1
ATOM 1637 C C . SER A 1 201 ? -1.395 -15.079 -0.698 1.00 88.12 201 SER A C 1
ATOM 1639 O O . SER A 1 201 ? -1.271 -14.524 0.394 1.00 88.12 201 SER A O 1
ATOM 1641 N N . ASN A 1 202 ? -0.402 -15.137 -1.589 1.00 86.56 202 ASN A N 1
ATOM 1642 C CA . ASN A 1 202 ? 0.959 -14.659 -1.327 1.00 86.56 202 ASN A CA 1
ATOM 1643 C C . ASN A 1 202 ? 1.017 -13.129 -1.184 1.00 86.56 202 ASN A C 1
ATOM 1645 O O . ASN A 1 202 ? 1.802 -12.601 -0.396 1.00 86.56 202 ASN A O 1
ATOM 1649 N N . SER A 1 203 ? 0.130 -12.411 -1.876 1.00 87.62 203 SER A N 1
ATOM 1650 C CA . SER A 1 203 ? 0.050 -10.948 -1.829 1.00 87.62 203 SER A CA 1
ATOM 1651 C C . SER A 1 203 ? -0.662 -10.427 -0.579 1.00 87.62 203 SER A C 1
ATOM 1653 O O . SER A 1 203 ? -0.517 -9.250 -0.249 1.00 87.62 203 SER A O 1
ATOM 1655 N N . ARG A 1 204 ? -1.381 -11.279 0.171 1.00 92.25 204 ARG A N 1
ATOM 1656 C CA . ARG A 1 204 ? -2.153 -10.867 1.361 1.00 92.25 204 ARG A CA 1
ATOM 1657 C C . ARG A 1 204 ? -1.292 -10.169 2.407 1.00 92.25 204 ARG A C 1
ATOM 1659 O O . ARG A 1 204 ? -1.725 -9.176 2.980 1.00 92.25 204 ARG A O 1
ATOM 1666 N N . ARG A 1 205 ? -0.055 -10.630 2.637 1.00 91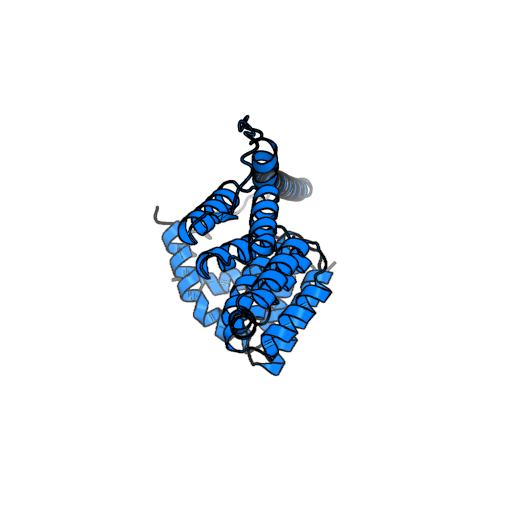.50 205 ARG A N 1
ATOM 1667 C CA . ARG A 1 205 ? 0.873 -9.982 3.584 1.00 91.50 205 ARG A CA 1
ATOM 1668 C C . ARG A 1 205 ? 1.215 -8.552 3.155 1.00 91.50 205 ARG A C 1
ATOM 1670 O O . ARG A 1 205 ? 1.200 -7.647 3.986 1.00 91.50 205 ARG A O 1
ATOM 1677 N N . THR A 1 206 ? 1.495 -8.351 1.871 1.00 89.94 206 THR A N 1
ATOM 1678 C CA . THR A 1 206 ? 1.800 -7.031 1.303 1.00 89.94 206 THR A CA 1
ATOM 1679 C C . THR A 1 206 ? 0.580 -6.118 1.362 1.00 89.94 206 THR A C 1
ATOM 1681 O O . THR A 1 206 ? 0.694 -4.988 1.832 1.00 89.94 206 THR A O 1
ATOM 1684 N N . ILE A 1 207 ? -0.598 -6.626 0.985 1.00 93.12 207 ILE A N 1
ATOM 1685 C CA . ILE A 1 207 ? -1.860 -5.879 1.053 1.00 93.12 207 ILE A CA 1
ATOM 1686 C C . ILE A 1 207 ? -2.162 -5.465 2.492 1.00 93.12 207 ILE A C 1
ATOM 1688 O O . ILE A 1 207 ? -2.444 -4.300 2.727 1.00 93.12 207 ILE A O 1
ATOM 1692 N N . ARG A 1 208 ? -2.029 -6.367 3.472 1.00 93.19 208 ARG A N 1
ATOM 1693 C CA . ARG A 1 208 ? -2.192 -6.045 4.900 1.00 93.19 208 ARG A CA 1
ATOM 1694 C C . ARG A 1 208 ? -1.288 -4.890 5.338 1.00 93.19 208 ARG A C 1
ATOM 1696 O O . ARG A 1 208 ? -1.755 -3.970 6.002 1.00 93.19 208 ARG A O 1
ATOM 1703 N N . SER A 1 209 ? -0.017 -4.914 4.931 1.00 90.25 209 SER A N 1
ATOM 1704 C CA . SER A 1 209 ? 0.934 -3.834 5.223 1.00 90.25 209 SER A CA 1
ATOM 1705 C C . SER A 1 209 ? 0.505 -2.500 4.597 1.00 90.25 209 SER A C 1
ATOM 1707 O O . SER A 1 209 ? 0.510 -1.470 5.270 1.00 90.25 209 SER A O 1
ATOM 1709 N N . MET A 1 210 ? 0.072 -2.521 3.331 1.00 91.81 210 MET A N 1
ATOM 1710 C CA . MET A 1 210 ? -0.429 -1.331 2.634 1.00 91.81 210 MET A CA 1
ATOM 1711 C C . MET A 1 210 ? -1.712 -0.797 3.274 1.00 91.81 210 MET A C 1
ATOM 1713 O O . MET A 1 210 ? -1.784 0.388 3.582 1.00 91.81 210 MET A O 1
ATOM 1717 N N . LEU A 1 211 ? -2.693 -1.664 3.533 1.00 90.69 211 LEU A N 1
ATOM 1718 C CA . LEU A 1 211 ? -3.951 -1.307 4.184 1.00 90.69 211 LEU A CA 1
ATOM 1719 C C . LEU A 1 211 ? -3.702 -0.679 5.548 1.00 90.69 211 LEU A C 1
ATOM 1721 O O . LEU A 1 211 ? -4.284 0.355 5.831 1.00 90.69 211 LEU A O 1
ATOM 1725 N N . LYS A 1 212 ? -2.797 -1.224 6.368 1.00 91.12 212 LYS A N 1
ATOM 1726 C CA . LYS A 1 212 ? -2.470 -0.626 7.668 1.00 91.12 212 LYS A CA 1
ATOM 1727 C C . LYS A 1 212 ? -2.066 0.849 7.546 1.00 91.12 212 LYS A C 1
ATOM 1729 O O . LYS A 1 212 ? -2.520 1.659 8.344 1.00 91.12 212 LYS A O 1
ATOM 1734 N N . GLN A 1 213 ? -1.239 1.199 6.558 1.00 88.69 213 GLN A N 1
ATOM 1735 C CA . GLN A 1 213 ? -0.849 2.593 6.310 1.00 88.69 213 GLN A CA 1
ATOM 1736 C C . GLN A 1 213 ? -2.044 3.425 5.824 1.00 88.69 213 GLN A C 1
ATOM 1738 O O . GLN A 1 213 ? -2.350 4.465 6.397 1.00 88.69 213 GLN A O 1
ATOM 1743 N N . LEU A 1 214 ? -2.761 2.924 4.816 1.00 89.75 214 LEU A N 1
ATOM 1744 C CA . LEU A 1 214 ? -3.880 3.633 4.193 1.00 89.75 214 LEU A CA 1
ATOM 1745 C C . LEU A 1 214 ? -5.063 3.858 5.147 1.00 89.75 214 LEU A C 1
ATOM 1747 O O . LEU A 1 214 ? -5.736 4.879 5.042 1.00 89.75 214 LEU A O 1
ATOM 1751 N N . LEU A 1 215 ? -5.311 2.925 6.070 1.00 89.56 215 LEU A N 1
ATOM 1752 C CA . LEU A 1 215 ? -6.347 3.013 7.101 1.00 89.56 215 LEU A CA 1
ATOM 1753 C C . LEU A 1 215 ? -6.028 4.106 8.124 1.00 89.56 215 LEU A C 1
ATOM 1755 O O . LEU A 1 215 ? -6.912 4.886 8.468 1.00 89.56 215 LEU A O 1
ATOM 1759 N N . LEU A 1 216 ? -4.773 4.185 8.584 1.00 87.00 216 LEU A N 1
ATOM 1760 C CA . LEU A 1 216 ? -4.336 5.241 9.504 1.00 87.00 216 LEU A CA 1
ATOM 1761 C C . LEU A 1 216 ? -4.518 6.622 8.868 1.00 87.00 216 LEU A C 1
ATOM 1763 O O . LEU A 1 216 ? -5.078 7.522 9.494 1.00 87.00 216 LEU A O 1
ATOM 1767 N N . ASP A 1 217 ? -4.118 6.761 7.603 1.00 85.44 217 ASP A N 1
ATOM 1768 C CA . ASP A 1 217 ? -4.316 7.999 6.851 1.00 85.44 217 ASP A CA 1
ATOM 1769 C C . ASP A 1 217 ? -5.804 8.297 6.652 1.00 85.44 217 ASP A C 1
ATOM 1771 O O . ASP A 1 217 ? -6.232 9.444 6.774 1.00 85.44 217 ASP A O 1
ATOM 1775 N N . ALA A 1 218 ? -6.618 7.279 6.371 1.00 87.25 218 ALA A N 1
ATOM 1776 C CA . ALA A 1 218 ? -8.042 7.456 6.142 1.00 87.25 218 ALA A CA 1
ATOM 1777 C C . ALA A 1 218 ? -8.785 7.917 7.403 1.00 87.25 218 ALA A C 1
ATOM 1779 O O . ALA A 1 218 ? -9.528 8.886 7.312 1.00 87.25 218 ALA A O 1
ATOM 1780 N N . VAL A 1 219 ? -8.535 7.324 8.572 1.00 87.56 219 VAL A N 1
ATOM 1781 C CA . VAL A 1 219 ? -9.129 7.792 9.842 1.00 87.56 219 VAL A CA 1
ATOM 1782 C C . VAL A 1 219 ? -8.670 9.217 10.176 1.00 87.56 219 VAL A C 1
ATOM 1784 O O . VAL A 1 219 ? -9.455 10.039 10.630 1.00 87.56 219 VAL A O 1
ATOM 1787 N N . ALA A 1 220 ? -7.411 9.560 9.887 1.00 83.81 220 ALA A N 1
ATOM 1788 C CA . ALA A 1 220 ? -6.876 10.888 10.186 1.00 83.81 220 ALA A CA 1
ATOM 1789 C C . ALA A 1 220 ? -7.325 11.997 9.216 1.00 83.81 220 ALA A C 1
ATOM 1791 O O . ALA A 1 220 ? -7.134 13.177 9.521 1.00 83.81 220 ALA A O 1
ATOM 1792 N N . THR A 1 221 ? -7.803 11.659 8.014 1.00 79.50 221 THR A N 1
ATOM 1793 C CA . THR A 1 221 ? -8.042 12.646 6.942 1.00 79.50 221 THR A CA 1
ATOM 1794 C C . THR A 1 221 ? -9.424 12.607 6.319 1.00 79.50 221 THR A C 1
ATOM 1796 O O . THR A 1 221 ? -9.805 13.584 5.677 1.00 79.50 221 THR A O 1
ATOM 1799 N N . ARG A 1 222 ? -10.161 11.504 6.454 1.00 67.38 222 ARG A N 1
ATOM 1800 C CA . ARG A 1 222 ? -11.361 11.246 5.657 1.00 67.38 222 ARG A CA 1
ATOM 1801 C C . ARG A 1 222 ? -12.606 11.216 6.522 1.00 67.38 222 ARG A C 1
ATOM 1803 O O . ARG A 1 222 ? -12.576 10.807 7.674 1.00 67.38 222 ARG A O 1
ATOM 1810 N N . GLY A 1 223 ? -13.703 11.662 5.915 1.00 74.25 223 GLY A N 1
ATOM 1811 C CA . GLY A 1 223 ? -15.025 11.636 6.522 1.00 74.25 223 GLY A CA 1
ATOM 1812 C C . GLY A 1 223 ? -15.531 10.213 6.750 1.00 74.25 223 GLY A C 1
ATOM 1813 O O . GLY A 1 223 ? -15.127 9.268 6.071 1.00 74.25 223 GLY A O 1
ATOM 1814 N N . GLU A 1 224 ? -16.466 10.106 7.685 1.00 83.81 224 GLU A N 1
ATOM 1815 C CA . GLU A 1 224 ? -17.159 8.900 8.150 1.00 83.81 224 GLU A CA 1
ATOM 1816 C C . GLU A 1 224 ? -17.542 7.909 7.033 1.00 83.81 224 GLU A C 1
ATOM 1818 O O . GLU A 1 224 ? -17.338 6.706 7.169 1.00 83.81 224 GLU A O 1
ATOM 1823 N N . ALA A 1 225 ? -17.980 8.398 5.867 1.00 87.44 225 ALA A N 1
ATOM 1824 C CA . ALA A 1 225 ? -18.326 7.556 4.717 1.00 87.44 225 ALA A CA 1
ATOM 1825 C C . ALA A 1 225 ? -17.164 6.668 4.223 1.00 87.44 225 ALA A C 1
ATOM 1827 O O . ALA A 1 225 ? -17.366 5.502 3.880 1.00 87.44 225 ALA A O 1
ATOM 1828 N N . ALA A 1 226 ? -15.932 7.188 4.206 1.00 87.75 226 ALA A N 1
ATOM 1829 C CA . ALA A 1 226 ? -14.762 6.396 3.832 1.00 87.75 226 ALA A CA 1
ATOM 1830 C C . ALA A 1 226 ? -14.492 5.292 4.863 1.00 87.75 226 ALA A C 1
ATOM 1832 O O . ALA A 1 226 ? -14.139 4.176 4.488 1.00 87.75 226 ALA A O 1
ATOM 1833 N N . LEU A 1 227 ? -14.687 5.593 6.149 1.00 90.62 227 LEU A N 1
ATOM 1834 C CA . LEU A 1 227 ? -14.521 4.643 7.245 1.00 90.62 227 LEU A CA 1
ATOM 1835 C C . LEU A 1 227 ? -15.536 3.503 7.173 1.00 90.62 227 LEU A C 1
ATOM 1837 O O . LEU A 1 227 ? -15.144 2.340 7.252 1.00 90.62 227 LEU A O 1
ATOM 1841 N N . LEU A 1 228 ? -16.801 3.814 6.896 1.00 91.69 228 LEU A N 1
ATOM 1842 C CA . LEU A 1 228 ? -17.846 2.808 6.694 1.00 91.69 228 LEU A CA 1
ATOM 1843 C C . LEU A 1 228 ? -17.546 1.881 5.507 1.00 91.69 228 LEU A C 1
ATOM 1845 O O . LEU A 1 228 ? -17.699 0.661 5.619 1.00 91.69 228 LEU A O 1
ATOM 1849 N N . ASN A 1 229 ? -17.038 2.420 4.392 1.00 91.62 229 ASN A N 1
ATOM 1850 C CA . ASN A 1 229 ? -16.629 1.600 3.245 1.00 91.62 229 ASN A CA 1
ATOM 1851 C C . ASN A 1 229 ? -15.460 0.667 3.595 1.00 91.62 229 ASN A C 1
ATOM 1853 O O . ASN A 1 229 ? -15.424 -0.480 3.145 1.00 91.62 229 ASN A O 1
ATOM 1857 N N . MET A 1 230 ? -14.520 1.136 4.421 1.00 92.56 230 MET A N 1
ATOM 1858 C CA . MET A 1 230 ? -13.393 0.332 4.899 1.00 92.56 230 MET A CA 1
ATOM 1859 C C . MET A 1 230 ? -13.830 -0.766 5.868 1.00 92.56 230 MET A C 1
ATOM 1861 O O . MET A 1 230 ? -13.327 -1.884 5.762 1.00 92.56 230 MET A O 1
ATOM 1865 N N . ILE A 1 231 ? -14.776 -0.481 6.766 1.00 94.62 231 ILE A N 1
ATOM 1866 C CA . ILE A 1 231 ? -15.370 -1.485 7.660 1.00 94.62 231 ILE A CA 1
ATOM 1867 C C . ILE A 1 231 ? -16.075 -2.548 6.830 1.00 94.62 231 ILE A C 1
ATOM 1869 O O . ILE A 1 231 ? -15.731 -3.720 6.940 1.00 94.62 231 ILE A O 1
ATOM 1873 N N . SER A 1 232 ? -16.947 -2.136 5.908 1.00 95.38 232 SER A N 1
ATOM 1874 C CA . SER A 1 232 ? -17.656 -3.053 5.009 1.00 95.38 232 SER A CA 1
ATOM 1875 C C . SER A 1 232 ? -16.685 -3.945 4.224 1.00 95.38 232 SER A C 1
ATOM 1877 O O . SER A 1 232 ? -16.922 -5.136 4.035 1.00 95.38 232 SER A O 1
ATOM 1879 N N . PHE A 1 233 ? -15.562 -3.387 3.765 1.00 95.06 233 PHE A N 1
ATOM 1880 C CA . PHE A 1 233 ? -14.496 -4.150 3.116 1.00 95.06 233 PHE A CA 1
ATOM 1881 C C . PHE A 1 233 ? -13.807 -5.139 4.066 1.00 95.06 233 PHE A C 1
ATOM 1883 O O . PHE A 1 233 ? -13.645 -6.310 3.720 1.00 95.06 233 PHE A O 1
ATOM 1890 N N . ALA A 1 234 ? -13.428 -4.705 5.269 1.00 95.62 234 ALA A N 1
ATOM 1891 C CA . ALA A 1 234 ? -12.812 -5.568 6.272 1.00 95.62 234 ALA A CA 1
ATOM 1892 C C . ALA A 1 234 ? -13.744 -6.710 6.705 1.00 95.62 234 ALA A C 1
ATOM 1894 O O . ALA A 1 234 ? -13.281 -7.832 6.897 1.00 95.62 234 ALA A O 1
ATOM 1895 N N . GLU A 1 235 ? -15.048 -6.456 6.799 1.00 95.56 235 GLU A N 1
ATOM 1896 C CA . GLU A 1 235 ? -16.058 -7.471 7.090 1.00 95.56 235 GLU A CA 1
ATOM 1897 C C . GLU A 1 235 ? -16.184 -8.508 5.974 1.00 95.56 235 GLU A C 1
ATOM 1899 O O . GLU A 1 235 ? -16.259 -9.701 6.265 1.00 95.56 235 GLU A O 1
ATOM 1904 N N . ARG A 1 236 ? -16.140 -8.097 4.699 1.00 96.19 236 ARG A N 1
ATOM 1905 C CA . ARG A 1 236 ? -16.088 -9.053 3.577 1.00 96.19 236 ARG A CA 1
ATOM 1906 C C . ARG A 1 236 ? -14.850 -9.941 3.661 1.00 96.19 236 ARG A C 1
ATOM 1908 O O . ARG A 1 236 ? -14.962 -11.159 3.546 1.00 96.19 236 ARG A O 1
ATOM 1915 N N . LEU A 1 237 ? -13.682 -9.358 3.947 1.00 95.44 237 LEU A N 1
ATOM 1916 C CA . LEU A 1 237 ? -12.453 -10.137 4.130 1.00 95.44 237 LEU A CA 1
ATOM 1917 C C . LEU A 1 237 ? -12.532 -11.090 5.333 1.00 95.44 237 LEU A C 1
ATOM 1919 O O . LEU A 1 237 ? -12.050 -12.224 5.264 1.00 95.44 237 LEU A O 1
ATOM 1923 N N . LEU A 1 238 ? -13.162 -10.654 6.423 1.00 95.12 238 LEU A N 1
ATOM 1924 C CA . LEU A 1 238 ? -13.417 -11.489 7.588 1.00 95.12 238 LEU A CA 1
ATOM 1925 C C . LEU A 1 238 ? -14.348 -12.656 7.240 1.00 95.12 238 LEU A C 1
ATOM 1927 O O . LEU A 1 238 ? -14.067 -13.795 7.607 1.00 95.12 238 LEU A O 1
ATOM 1931 N N . ASN A 1 239 ? -15.442 -12.404 6.530 1.00 95.81 239 ASN A N 1
ATOM 1932 C CA . ASN A 1 239 ? -16.424 -13.432 6.205 1.00 95.81 239 ASN A CA 1
ATOM 1933 C C . ASN A 1 239 ? -15.827 -14.514 5.303 1.00 95.81 239 ASN A C 1
ATOM 1935 O O . ASN A 1 239 ? -15.945 -15.701 5.635 1.00 95.81 239 ASN A O 1
ATOM 1939 N N . ASP A 1 240 ? -15.116 -14.091 4.257 1.00 95.62 240 ASP A N 1
ATOM 1940 C CA . ASP A 1 240 ? -14.591 -14.963 3.208 1.00 95.62 240 ASP A CA 1
ATOM 1941 C C . ASP A 1 240 ? -13.299 -15.682 3.612 1.00 95.62 240 ASP A C 1
ATOM 1943 O O . ASP A 1 240 ? -13.106 -16.848 3.270 1.00 95.62 240 ASP A O 1
ATOM 1947 N N . PHE A 1 241 ? -12.406 -15.011 4.349 1.00 94.81 241 PHE A N 1
ATOM 1948 C CA . PHE A 1 241 ? -11.064 -15.532 4.648 1.00 94.81 241 PHE A CA 1
ATOM 1949 C C . PHE A 1 241 ? -10.793 -15.748 6.136 1.00 94.81 241 PHE A C 1
ATOM 1951 O O . PHE A 1 241 ? -9.701 -16.199 6.486 1.00 94.81 241 PHE A O 1
ATOM 1958 N N . LYS A 1 242 ? -11.747 -15.413 7.016 1.00 94.94 242 LYS A N 1
ATOM 1959 C CA . LYS A 1 242 ? -11.563 -15.396 8.480 1.00 94.94 242 LYS A CA 1
ATOM 1960 C C . LYS A 1 242 ? -10.380 -14.524 8.917 1.00 94.94 242 LYS A C 1
ATOM 1962 O O . LYS A 1 242 ? -9.760 -14.771 9.949 1.00 94.94 242 LYS A O 1
ATOM 1967 N N . ASP A 1 243 ? -10.068 -13.494 8.128 1.00 94.19 243 ASP A N 1
ATOM 1968 C CA . ASP A 1 243 ? -8.977 -12.569 8.412 1.00 94.19 243 ASP A CA 1
ATOM 1969 C C . ASP A 1 243 ? -9.459 -11.357 9.210 1.00 94.19 243 ASP A C 1
ATOM 1971 O O . ASP A 1 243 ? -9.994 -10.398 8.663 1.00 94.19 243 ASP A O 1
ATOM 1975 N N . PHE A 1 244 ? -9.200 -11.380 10.513 1.00 94.25 244 PHE A N 1
ATOM 1976 C CA . PHE A 1 244 ? -9.486 -10.263 11.412 1.00 94.25 244 PHE A CA 1
ATOM 1977 C C . PHE A 1 244 ? -8.480 -9.110 11.298 1.00 94.25 244 PHE A C 1
ATOM 1979 O O . PHE A 1 244 ? -8.694 -8.062 11.902 1.00 94.25 244 PHE A O 1
ATOM 1986 N N . TYR A 1 245 ? -7.373 -9.271 10.563 1.00 92.56 245 TYR A N 1
ATOM 1987 C CA . TYR A 1 245 ? -6.297 -8.278 10.549 1.00 92.56 245 TYR A CA 1
ATOM 1988 C C . TYR A 1 245 ? -6.740 -6.880 10.079 1.00 92.56 245 TYR A C 1
ATOM 1990 O O . TYR A 1 245 ? -6.417 -5.912 10.773 1.00 92.56 245 TYR A O 1
ATOM 1998 N N . PRO A 1 246 ? -7.472 -6.720 8.953 1.00 93.94 246 PRO A N 1
ATOM 1999 C CA . PRO A 1 246 ? -7.912 -5.400 8.506 1.00 93.94 246 PRO A CA 1
ATOM 2000 C C . PRO A 1 246 ? -8.832 -4.734 9.530 1.00 93.94 246 PRO A C 1
ATOM 2002 O O . PRO A 1 246 ? -8.663 -3.556 9.830 1.00 93.94 246 PRO A O 1
ATOM 2005 N N . LEU A 1 247 ? -9.738 -5.510 10.132 1.00 94.94 247 LEU A N 1
ATOM 2006 C CA . LEU A 1 247 ? -10.666 -5.015 11.143 1.00 94.94 247 LEU A CA 1
ATOM 2007 C C . LEU A 1 247 ? -9.944 -4.595 12.430 1.00 94.94 247 LEU A C 1
ATOM 2009 O O . LEU A 1 247 ? -10.247 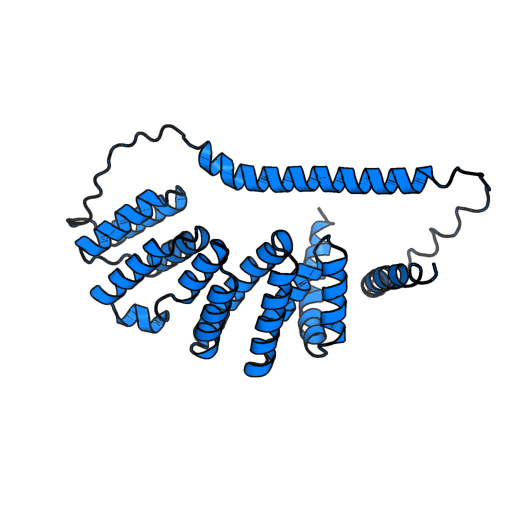-3.548 12.989 1.00 94.94 247 LEU A O 1
ATOM 2013 N N . ALA A 1 248 ? -8.927 -5.350 12.854 1.00 93.50 248 ALA A N 1
ATOM 2014 C CA . ALA A 1 248 ? -8.070 -4.978 13.979 1.00 93.50 248 ALA A CA 1
ATOM 2015 C C . ALA A 1 248 ? -7.292 -3.680 13.713 1.00 93.50 248 ALA A C 1
ATOM 2017 O O . ALA A 1 248 ? -7.117 -2.875 14.623 1.00 93.50 248 ALA A O 1
ATOM 2018 N N . CYS A 1 249 ? -6.858 -3.447 12.470 1.00 92.19 249 CYS A N 1
ATOM 2019 C CA . CYS A 1 249 ? -6.212 -2.193 12.084 1.00 92.19 249 CYS A CA 1
ATOM 2020 C C . CYS A 1 249 ? -7.189 -1.009 12.106 1.00 92.19 249 CYS A C 1
ATOM 2022 O O . CYS A 1 249 ? -6.811 0.058 12.584 1.00 92.19 249 CYS A O 1
ATOM 2024 N N . ILE A 1 250 ? -8.428 -1.196 11.633 1.00 94.12 250 ILE A N 1
ATOM 2025 C CA . ILE A 1 250 ? -9.484 -0.173 11.718 1.00 94.12 250 ILE A CA 1
ATOM 2026 C C . ILE A 1 250 ? -9.781 0.142 13.180 1.00 94.12 250 ILE A C 1
ATOM 2028 O O . ILE A 1 250 ? -9.682 1.297 13.580 1.00 94.12 250 ILE A O 1
ATOM 2032 N N . TRP A 1 251 ? -10.050 -0.885 13.988 1.00 94.62 251 TRP A N 1
ATOM 2033 C CA . TRP A 1 251 ? -10.276 -0.735 15.421 1.00 94.62 251 TRP A CA 1
ATOM 2034 C C . TRP A 1 251 ? -9.145 0.045 16.090 1.00 94.62 251 TRP A C 1
ATOM 2036 O O . TRP A 1 251 ? -9.401 1.012 16.798 1.00 94.62 251 TRP A O 1
ATOM 2046 N N . GLN A 1 252 ? -7.890 -0.329 15.829 1.00 91.06 252 GLN A N 1
ATOM 2047 C CA . GLN A 1 252 ? -6.734 0.339 16.417 1.00 91.06 252 GLN A CA 1
ATOM 2048 C C . GLN A 1 252 ? -6.655 1.812 15.993 1.00 91.06 252 GLN A C 1
ATOM 2050 O O . GLN A 1 252 ? -6.371 2.670 16.827 1.00 91.06 252 GLN A O 1
ATOM 2055 N N . ALA A 1 253 ? -6.892 2.110 14.714 1.00 90.62 253 ALA A N 1
ATOM 2056 C CA . ALA A 1 253 ? -6.881 3.477 14.202 1.00 90.62 253 ALA A CA 1
ATOM 2057 C C . ALA A 1 253 ? -7.994 4.325 14.840 1.00 90.62 253 ALA A C 1
ATOM 2059 O O . ALA A 1 253 ? -7.724 5.431 15.301 1.00 90.62 253 ALA A O 1
ATOM 2060 N N . CYS A 1 254 ? -9.209 3.784 14.938 1.00 91.75 254 CYS A N 1
ATOM 2061 C CA . CYS A 1 254 ? -10.357 4.428 15.570 1.00 91.75 254 CYS A CA 1
ATOM 2062 C C . CYS A 1 254 ? -10.169 4.616 17.084 1.00 91.75 254 CYS A C 1
ATOM 2064 O O . CYS A 1 254 ? -10.458 5.681 17.618 1.00 91.75 254 CYS A O 1
ATOM 2066 N N . PHE A 1 255 ? -9.611 3.620 17.772 1.00 90.19 255 PHE A N 1
ATOM 2067 C CA . PHE A 1 255 ? -9.341 3.673 19.208 1.00 90.19 255 PHE A CA 1
ATOM 2068 C C . PHE A 1 255 ? -8.296 4.738 19.571 1.00 90.19 255 PHE A C 1
ATOM 2070 O O . PHE A 1 255 ? -8.428 5.425 20.581 1.00 90.19 255 PHE A O 1
ATOM 2077 N N . ILE A 1 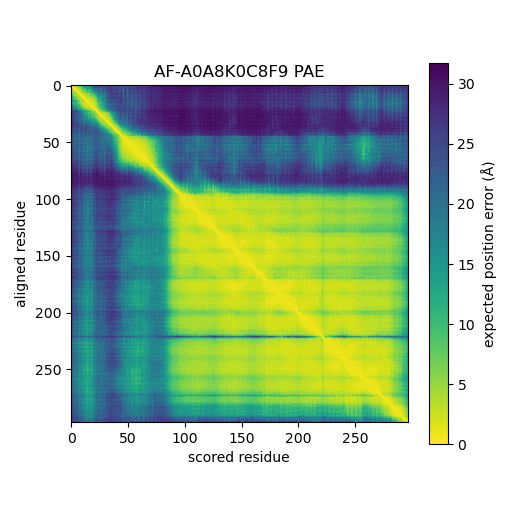256 ? -7.249 4.881 18.749 1.00 85.50 256 ILE A N 1
ATOM 2078 C CA . ILE A 1 256 ? -6.195 5.895 18.938 1.00 85.50 256 ILE A CA 1
ATOM 2079 C C . ILE A 1 256 ? -6.645 7.273 18.421 1.00 85.50 256 ILE A C 1
ATOM 2081 O O . ILE A 1 256 ? -6.026 8.287 18.754 1.00 85.50 256 ILE A O 1
ATOM 2085 N N . SER A 1 257 ? -7.712 7.325 17.619 1.00 86.69 257 SER A N 1
ATOM 2086 C CA . SER A 1 257 ? -8.265 8.574 17.109 1.00 86.69 257 SER A CA 1
ATOM 2087 C C . SER A 1 257 ? -8.664 9.498 18.251 1.00 86.69 257 SER A C 1
ATOM 2089 O O . SER A 1 257 ? -9.062 9.084 19.340 1.00 86.69 257 SER A O 1
ATOM 2091 N N . GLU A 1 258 ? -8.562 10.794 17.991 1.00 84.19 258 GLU A N 1
ATOM 2092 C CA . GLU A 1 258 ? -8.956 11.811 18.955 1.00 84.19 258 GLU A CA 1
ATOM 2093 C C . GLU A 1 258 ? -10.428 12.213 18.838 1.00 84.19 258 GLU A C 1
ATOM 2095 O O . GLU A 1 258 ? -10.877 13.086 19.586 1.00 84.19 258 GLU A O 1
ATOM 2100 N N . TRP A 1 259 ? -11.141 11.651 17.860 1.00 85.94 259 TRP A N 1
ATOM 2101 C CA . TRP A 1 259 ? -12.553 11.908 17.625 1.00 85.94 259 TRP A CA 1
ATOM 2102 C C . TRP A 1 259 ? -13.401 10.943 18.446 1.00 85.94 259 TRP A C 1
ATOM 2104 O O . TRP A 1 259 ? -13.203 9.730 18.419 1.00 85.94 259 TRP A O 1
ATOM 2114 N N . PHE A 1 260 ? -14.377 11.490 19.168 1.00 86.69 260 PHE A N 1
ATOM 2115 C CA . PHE A 1 260 ? -15.269 10.700 20.013 1.00 86.69 260 PHE A CA 1
ATOM 2116 C C . PHE A 1 260 ? -16.102 9.688 19.207 1.00 86.69 260 PHE A C 1
ATOM 2118 O O . PHE A 1 260 ? -16.324 8.569 19.664 1.00 86.69 260 PHE A O 1
ATOM 2125 N N . THR A 1 261 ? -16.531 10.060 17.998 1.00 90.69 261 THR A N 1
ATOM 2126 C CA . THR A 1 261 ? -17.275 9.181 17.081 1.00 90.69 261 THR A CA 1
ATOM 2127 C C . THR A 1 261 ? -16.456 7.954 16.695 1.00 90.69 261 THR A C 1
ATOM 2129 O O . THR A 1 261 ? -16.956 6.838 16.775 1.00 90.69 261 THR A O 1
ATOM 2132 N N . ASP A 1 262 ? -15.174 8.139 16.379 1.00 91.31 262 ASP A N 1
ATOM 2133 C CA . ASP A 1 262 ? -14.272 7.039 16.034 1.00 91.31 262 ASP A CA 1
ATOM 2134 C C . ASP A 1 262 ? -14.042 6.115 17.234 1.00 91.31 262 ASP A C 1
ATOM 2136 O O . ASP A 1 262 ? -14.072 4.895 17.102 1.00 91.31 262 ASP A O 1
ATOM 2140 N N . GLN A 1 263 ? -13.851 6.681 18.429 1.00 90.69 263 GLN A N 1
ATOM 2141 C CA . GLN A 1 263 ? -13.697 5.889 19.651 1.00 90.69 263 GLN A CA 1
ATOM 2142 C C . GLN A 1 263 ? -14.963 5.088 19.973 1.00 90.69 263 GLN A C 1
ATOM 2144 O O . GLN A 1 263 ? -14.863 3.934 20.383 1.00 90.69 263 GLN A O 1
ATOM 2149 N N . THR A 1 264 ? -16.141 5.677 19.756 1.00 93.00 264 THR A N 1
ATOM 2150 C CA . THR A 1 264 ? -17.433 4.994 19.923 1.00 93.00 264 THR A CA 1
ATOM 2151 C C . THR A 1 264 ? -17.545 3.828 18.944 1.00 93.00 264 THR A C 1
ATOM 2153 O O . THR A 1 264 ? -17.786 2.702 19.366 1.00 93.00 264 THR A O 1
ATOM 2156 N N . LEU A 1 265 ? -17.223 4.059 17.671 1.00 93.62 265 LEU A N 1
ATOM 2157 C CA . LEU A 1 265 ? -17.190 3.019 16.646 1.00 93.62 265 LEU A CA 1
ATOM 2158 C C . LEU A 1 265 ? -16.195 1.896 16.978 1.00 93.62 265 LEU A C 1
ATOM 2160 O O . LEU A 1 265 ? -16.461 0.724 16.731 1.00 93.62 265 LEU A O 1
ATOM 2164 N N . ALA A 1 266 ? -15.043 2.218 17.571 1.00 93.19 266 ALA A N 1
ATOM 2165 C CA . ALA A 1 266 ? -14.089 1.204 18.019 1.00 93.19 266 ALA A CA 1
ATOM 2166 C C . ALA A 1 266 ? -14.665 0.305 19.129 1.00 93.19 266 ALA A C 1
ATOM 2168 O O . ALA A 1 266 ? -14.341 -0.883 19.183 1.00 93.19 266 ALA A O 1
ATOM 2169 N N . LEU A 1 267 ? -15.500 0.850 20.017 1.00 93.00 267 LEU A N 1
ATOM 2170 C CA . LEU A 1 267 ? -16.191 0.065 21.041 1.00 93.00 267 LEU A CA 1
ATOM 2171 C C . LEU A 1 267 ? -17.279 -0.812 20.417 1.00 93.00 267 LEU A C 1
ATOM 2173 O O . LEU A 1 267 ? -17.305 -2.009 20.684 1.00 93.00 267 LEU A O 1
ATOM 2177 N N . GLU A 1 268 ? -18.090 -0.256 19.517 1.00 94.69 268 GLU A N 1
ATOM 2178 C CA . GLU A 1 268 ? -19.119 -1.002 18.778 1.00 94.69 268 GLU A CA 1
ATOM 2179 C C . GLU A 1 268 ? -18.508 -2.185 18.008 1.00 94.69 268 GLU A C 1
ATOM 2181 O O . GLU A 1 268 ? -18.965 -3.320 18.129 1.00 94.69 268 GLU A O 1
ATOM 2186 N N . LEU A 1 269 ? -17.387 -1.968 17.310 1.00 94.00 269 LEU A N 1
ATOM 2187 C CA . LEU A 1 269 ? -16.666 -3.029 16.596 1.00 94.00 269 LEU A CA 1
ATOM 2188 C C . LEU A 1 269 ? -16.189 -4.167 17.513 1.00 94.00 269 LEU A C 1
ATOM 2190 O O . LEU A 1 269 ? -16.115 -5.317 17.073 1.00 94.00 269 LEU A O 1
ATOM 2194 N N . LEU A 1 270 ? -15.826 -3.863 18.763 1.00 92.56 270 LEU A N 1
ATOM 2195 C CA . LEU A 1 270 ? -15.440 -4.873 19.752 1.00 92.56 270 LEU A CA 1
ATOM 2196 C C . LEU A 1 270 ? -16.641 -5.664 20.267 1.00 92.56 270 LEU A C 1
ATOM 2198 O O . LEU A 1 270 ? -16.516 -6.871 20.465 1.00 92.56 270 LEU A O 1
ATOM 2202 N N . GLU A 1 271 ? -17.763 -4.986 20.499 1.00 91.69 271 GLU A N 1
ATOM 2203 C CA . GLU A 1 271 ? -18.994 -5.588 21.014 1.00 91.69 271 GLU A CA 1
ATOM 2204 C C . GLU A 1 271 ? -19.668 -6.485 19.970 1.00 91.69 271 GLU A C 1
ATOM 2206 O O . GLU A 1 271 ? -20.149 -7.564 20.303 1.00 91.69 271 GLU A O 1
ATOM 2211 N N . GLU A 1 272 ? -19.656 -6.087 18.697 1.00 92.31 272 GLU A N 1
ATOM 2212 C CA . GLU A 1 272 ? -20.304 -6.849 17.628 1.00 92.31 272 GLU A CA 1
ATOM 2213 C C . GLU A 1 272 ? -19.506 -8.076 17.166 1.00 92.31 272 GLU A C 1
ATOM 2215 O O . GLU A 1 272 ? -20.076 -9.021 16.613 1.00 92.31 272 GLU A O 1
ATOM 2220 N N . LYS A 1 273 ? -18.174 -8.062 17.312 1.00 91.06 273 LYS A N 1
ATOM 2221 C CA . LYS A 1 273 ? -17.287 -9.058 16.690 1.00 91.06 273 LYS A CA 1
ATOM 2222 C C . LYS A 1 273 ? -16.454 -9.793 17.740 1.00 91.06 273 LYS A C 1
ATOM 2224 O O . LYS A 1 273 ? -15.267 -9.521 17.908 1.00 91.06 273 LYS A O 1
ATOM 2229 N N . ASP A 1 274 ? -17.021 -10.834 18.347 1.00 83.69 274 ASP A N 1
ATOM 2230 C CA . ASP A 1 274 ? -16.383 -11.648 19.404 1.00 83.69 274 ASP A CA 1
ATOM 2231 C C . ASP A 1 274 ? -14.951 -12.136 19.088 1.00 83.69 274 ASP A C 1
ATOM 2233 O O . ASP A 1 274 ? -14.098 -12.285 19.969 1.00 83.69 274 ASP A O 1
ATOM 2237 N N . GLY A 1 275 ? -14.655 -12.416 17.813 1.00 88.75 275 GLY A N 1
ATOM 2238 C CA . GLY A 1 275 ? -13.325 -12.858 17.382 1.00 88.75 275 GLY A CA 1
ATOM 2239 C C . GLY A 1 275 ? -12.266 -11.751 17.382 1.00 88.75 275 GLY A C 1
ATOM 2240 O O . GLY A 1 275 ? -11.077 -12.040 17.536 1.00 88.75 275 GLY A O 1
ATOM 2241 N N . LEU A 1 276 ? -12.683 -10.489 17.264 1.00 91.25 276 LEU A N 1
ATOM 2242 C CA . LEU A 1 276 ? -11.798 -9.330 17.209 1.00 91.25 276 LEU A CA 1
ATOM 2243 C C . LEU A 1 276 ? -11.084 -9.116 18.547 1.00 91.25 276 LEU A C 1
ATOM 2245 O O . LEU A 1 276 ? -9.867 -8.911 18.570 1.00 91.25 276 LEU A O 1
ATOM 2249 N N . LEU A 1 277 ? -11.814 -9.259 19.658 1.00 89.12 277 LEU A N 1
ATOM 2250 C CA . LEU A 1 277 ? -11.258 -9.127 21.003 1.00 89.12 277 LEU A CA 1
ATOM 2251 C C . LEU A 1 277 ? -10.090 -10.096 21.222 1.00 89.12 277 LEU A C 1
ATOM 2253 O O . LEU A 1 277 ? -9.036 -9.683 21.692 1.00 89.12 277 LEU A O 1
ATOM 2257 N N . LYS A 1 278 ? -10.226 -11.363 20.807 1.00 89.56 278 LYS A N 1
ATOM 2258 C CA . LYS A 1 278 ? -9.157 -12.372 20.945 1.00 89.56 278 LYS A CA 1
ATOM 2259 C C . LYS A 1 278 ? -7.876 -11.950 20.221 1.00 89.56 278 LYS A C 1
ATOM 2261 O O . LYS A 1 278 ? -6.778 -12.083 20.764 1.00 89.56 278 LYS A O 1
ATOM 2266 N N . VAL A 1 279 ? -8.018 -11.423 19.004 1.00 89.50 279 VAL A N 1
ATOM 2267 C CA . VAL A 1 279 ? -6.891 -10.945 18.192 1.00 89.50 279 VAL A CA 1
ATOM 2268 C C . VAL A 1 279 ? -6.217 -9.748 18.854 1.00 89.50 279 VAL A C 1
ATOM 2270 O O . VAL A 1 279 ? -4.993 -9.736 18.979 1.00 89.50 279 VAL A O 1
ATOM 2273 N N . ILE A 1 280 ? -6.992 -8.780 19.342 1.00 87.69 280 ILE A N 1
ATOM 2274 C CA . ILE A 1 280 ? -6.467 -7.593 20.030 1.00 87.69 280 ILE A CA 1
ATOM 2275 C C . ILE A 1 280 ? -5.793 -7.969 21.349 1.00 87.69 280 ILE A C 1
ATOM 2277 O O . ILE A 1 280 ? -4.681 -7.514 21.618 1.00 87.69 280 ILE A O 1
ATOM 2281 N N . SER A 1 281 ? -6.408 -8.837 22.157 1.00 85.56 281 SER A N 1
ATOM 2282 C CA . SER A 1 281 ? -5.848 -9.275 23.437 1.00 85.56 281 SER A CA 1
ATOM 2283 C C . SER A 1 281 ? -4.470 -9.910 23.275 1.00 85.56 281 SER A C 1
ATOM 2285 O O . SER A 1 281 ? -3.603 -9.686 24.114 1.00 85.56 281 SER A O 1
ATOM 2287 N N . SER A 1 282 ? -4.222 -10.624 22.172 1.00 83.62 282 SER A N 1
ATOM 2288 C CA . SER A 1 282 ? -2.891 -11.164 21.868 1.00 83.62 282 SER A CA 1
ATOM 2289 C C . SER A 1 282 ? -1.826 -10.083 21.612 1.00 83.62 282 SER A C 1
ATOM 2291 O O . SER A 1 282 ? -0.639 -10.316 21.835 1.00 83.62 282 SER A O 1
ATOM 2293 N N . GLN A 1 283 ? -2.234 -8.888 21.175 1.00 78.50 283 GLN A N 1
ATOM 2294 C CA . GLN A 1 283 ? -1.346 -7.770 20.841 1.00 78.50 283 GLN A CA 1
ATOM 2295 C C . GLN A 1 283 ? -1.137 -6.807 22.020 1.00 78.50 283 GLN A C 1
ATOM 2297 O O . GLN A 1 283 ? -0.122 -6.109 22.070 1.00 78.50 283 GLN A O 1
ATOM 2302 N N . LEU A 1 284 ? -2.059 -6.789 22.991 1.00 78.94 284 LEU A N 1
ATOM 2303 C CA . LEU A 1 284 ? -1.995 -5.921 24.170 1.00 78.94 284 LEU A CA 1
ATOM 2304 C C . LEU A 1 284 ? -0.676 -6.029 24.953 1.00 78.94 284 LEU A C 1
ATOM 2306 O O . LEU A 1 284 ? -0.113 -4.977 25.251 1.00 78.94 284 LEU A O 1
ATOM 2310 N N . PRO A 1 285 ? -0.115 -7.222 25.248 1.00 79.50 285 PRO A N 1
ATOM 2311 C CA . PRO A 1 285 ? 1.147 -7.318 25.983 1.00 79.50 285 PRO A CA 1
ATOM 2312 C C . PRO A 1 285 ? 2.294 -6.566 25.301 1.00 79.50 285 PRO A C 1
ATOM 2314 O O . PRO A 1 285 ? 3.089 -5.905 25.967 1.00 79.50 285 PRO A O 1
ATOM 2317 N N . PHE A 1 286 ? 2.355 -6.613 23.967 1.00 74.94 286 PHE A N 1
ATOM 2318 C CA . PHE A 1 286 ? 3.365 -5.901 23.188 1.00 74.94 286 PHE A CA 1
ATOM 2319 C C . PHE A 1 286 ? 3.159 -4.382 23.242 1.00 74.94 286 PHE A C 1
ATOM 2321 O O . PHE A 1 286 ? 4.114 -3.636 23.461 1.00 74.94 286 PHE A O 1
ATOM 2328 N N . ILE A 1 287 ? 1.912 -3.923 23.101 1.00 68.44 287 ILE A N 1
ATOM 2329 C CA . ILE A 1 287 ? 1.560 -2.498 23.187 1.00 68.44 287 ILE A CA 1
ATOM 2330 C C . ILE A 1 287 ? 1.889 -1.949 24.581 1.00 68.44 287 ILE A C 1
ATOM 2332 O O . ILE A 1 287 ? 2.532 -0.908 24.699 1.00 68.44 287 ILE A O 1
ATOM 2336 N N . VAL A 1 288 ? 1.507 -2.670 25.638 1.00 74.75 288 VAL A N 1
ATOM 2337 C CA . VAL A 1 288 ? 1.786 -2.295 27.031 1.00 74.75 288 VAL A CA 1
ATOM 2338 C C . VAL A 1 288 ? 3.294 -2.245 27.287 1.00 74.75 288 VAL A C 1
ATOM 2340 O O . VAL A 1 288 ? 3.783 -1.259 27.834 1.00 74.75 288 VAL A O 1
ATOM 2343 N N . ALA A 1 289 ? 4.055 -3.246 26.835 1.00 77.19 289 ALA A N 1
ATOM 2344 C CA . ALA A 1 289 ? 5.509 -3.267 26.992 1.00 77.19 289 ALA A CA 1
ATOM 2345 C C . ALA A 1 289 ? 6.204 -2.082 26.295 1.00 77.19 289 ALA A C 1
ATOM 2347 O O . ALA A 1 289 ? 7.145 -1.510 26.848 1.00 77.19 289 ALA A O 1
ATOM 2348 N N . LEU A 1 290 ? 5.746 -1.685 25.102 1.00 71.00 290 LEU A N 1
ATOM 2349 C CA . LEU A 1 290 ? 6.267 -0.507 24.399 1.00 71.00 290 LEU A CA 1
ATOM 2350 C C . LEU A 1 290 ? 5.930 0.802 25.121 1.00 71.00 290 LEU A C 1
ATOM 2352 O O . LEU A 1 290 ? 6.790 1.676 25.229 1.00 71.00 290 LEU A O 1
ATOM 2356 N N . SER A 1 291 ? 4.704 0.933 25.630 1.00 69.31 291 SER A N 1
ATOM 2357 C CA . SER A 1 291 ? 4.264 2.126 26.361 1.00 69.31 291 SER A CA 1
ATOM 2358 C C . SER A 1 291 ? 5.025 2.307 27.675 1.00 69.31 291 SER A C 1
ATOM 2360 O O . SER A 1 291 ? 5.452 3.417 27.977 1.00 69.31 291 SER A O 1
ATOM 2362 N N . LEU A 1 292 ? 5.276 1.219 28.412 1.00 75.19 292 LEU A N 1
ATOM 2363 C CA . LEU A 1 292 ? 6.032 1.258 29.670 1.00 75.19 292 LEU A CA 1
ATOM 2364 C C . LEU A 1 292 ? 7.520 1.593 29.469 1.00 75.19 292 LEU A C 1
ATOM 2366 O O . LEU A 1 292 ? 8.113 2.255 30.319 1.00 75.19 292 LEU A O 1
ATOM 2370 N N . LYS A 1 293 ? 8.124 1.197 28.338 1.00 70.00 293 LYS A N 1
ATOM 2371 C CA . LYS A 1 293 ? 9.514 1.561 27.994 1.00 70.00 293 LYS A CA 1
ATOM 2372 C C . LYS A 1 293 ? 9.698 3.046 27.673 1.00 70.00 293 LYS A C 1
ATOM 2374 O O . LYS A 1 293 ? 10.789 3.572 27.860 1.00 70.00 293 LYS A O 1
ATOM 2379 N N . LYS A 1 294 ? 8.663 3.728 27.173 1.00 56.84 294 LYS A N 1
ATOM 2380 C CA . LYS A 1 294 ? 8.733 5.166 26.858 1.00 56.84 294 LYS A CA 1
ATOM 2381 C C . LYS A 1 294 ? 8.760 6.058 28.097 1.00 56.84 294 LYS A C 1
ATOM 2383 O O . LYS A 1 294 ? 9.214 7.186 27.999 1.00 56.84 294 LYS A O 1
ATOM 2388 N N . THR A 1 295 ? 8.276 5.564 29.232 1.00 53.03 295 THR A N 1
ATOM 2389 C CA . THR A 1 295 ? 8.215 6.299 30.505 1.00 53.03 295 THR A CA 1
ATOM 2390 C C . THR A 1 295 ? 9.442 6.111 31.402 1.00 53.03 295 THR A C 1
ATOM 2392 O O . THR A 1 295 ? 9.492 6.702 32.474 1.00 53.03 295 THR A O 1
ATOM 2395 N N . SER A 1 296 ? 10.408 5.275 31.007 1.00 50.53 296 SER A N 1
ATOM 2396 C CA . SER A 1 296 ? 11.622 4.981 31.787 1.00 50.53 296 SER A CA 1
ATOM 2397 C C . SER A 1 296 ? 12.885 5.720 31.315 1.00 50.53 296 SER A C 1
ATOM 2399 O O . SER A 1 296 ? 13.963 5.419 31.820 1.00 50.53 296 SER A O 1
ATOM 2401 N N . ASN A 1 297 ? 12.750 6.660 30.374 1.00 41.34 297 ASN A N 1
ATOM 2402 C CA . ASN A 1 297 ? 13.784 7.613 29.947 1.00 41.34 297 ASN A CA 1
ATOM 2403 C C . ASN A 1 297 ? 13.295 9.035 30.218 1.00 41.34 297 ASN A C 1
ATOM 2405 O O . ASN A 1 297 ? 14.154 9.890 30.513 1.00 41.34 297 ASN A O 1
#

Radius of gyration: 25.62 Å; Cα contacts (8 Å, |Δi|>4): 199; chains: 1; bounding box: 57×46×78 Å

Mean predicted aligned error: 13.39 Å

Organism: Ignelater luminosus (NCBI:txid2038154)

Sequence (297 aa):
MALCSNVYKSNYLFCRYLFMASGTKWLKCFIRRHGDKSIALDSTDCLDDFTTQLIQTKLNKWEVMRANRQILCSEREQVKVKSHAKEITVNVEYLDVNKLGMLLRDAVEADNISYVNEIVNECIKWKRLPTVSVLLQTLSYCSQYGDKNIIATIVKLCTEVQPALLKDYYDFKHYMAKAIWVKGDINNAIIMFEDVYRNHSNSRRTIRSMLKQLLLDAVATRGEAALLNMISFAERLLNDFKDFYPLACIWQACFISEWFTDQTLALELLEEKDGLLKVISSQLPFIVALSLKKTSN

Foldseek 3Di:
DPPPPPVVVVVVVVVVVVPVVDDPDPPVPPPPPDDDDDDPDPPVVVVVVVVVVVVVVVVVVVCVVVVVVVCVVVVVVVVPPVPPPPVPVPQCQPDDLVRLLVQLVVCLVVVPPVSNLSSLVNCQVNLHDHDPVSLVVSLQSCLLVLNLPSLVSSLVSCVRRPVVVCVVCVSVLLSNLSSCVNVPNPLVSLVSLLVCVVVPVPCVVVSLVSLLVSLLVCLVPHDPVSLVSQCVSCVVCCVPPVDCSSVLSQLVSLCPDPDPVSVVVSVVSCVVDVVNVVVVVVCVVVVVVVVVVVVPD

pLDDT: mean 77.09, std 21.63, range [28.14, 97.25]

Solvent-accessible surface area (backbone atoms only — not comparable to full-atom values): 16965 Å² total; per-residue (Å²): 145,81,73,76,71,66,63,64,52,54,63,54,46,52,54,43,60,67,50,67,78,59,73,99,71,68,75,79,70,67,77,80,74,80,80,88,80,92,69,95,60,75,72,66,57,62,54,50,50,50,52,48,53,51,50,50,53,47,49,54,51,49,49,50,51,48,47,51,51,43,42,69,53,39,54,68,62,63,65,66,60,84,67,79,78,67,83,69,77,76,69,58,87,81,52,51,52,67,58,49,32,48,54,51,47,54,26,59,75,66,72,35,65,67,57,42,47,52,52,53,52,43,27,47,77,65,63,52,72,54,52,69,71,50,48,51,50,50,44,54,50,37,19,71,73,27,42,52,64,58,50,52,50,51,46,51,40,34,59,76,67,43,50,68,57,36,67,79,53,57,65,48,44,64,42,48,20,44,3,38,34,63,70,65,44,49,69,65,17,49,55,43,45,51,54,48,46,71,78,29,74,82,50,38,65,58,49,52,56,50,46,52,54,52,48,47,51,39,71,75,72,48,60,69,70,60,55,52,54,49,50,56,50,25,51,50,42,26,73,78,68,68,41,55,62,59,44,52,45,48,36,50,41,22,54,71,40,91,46,68,68,38,34,50,50,29,50,50,55,46,72,76,32,75,70,51,47,59,59,49,61,71,47,44,64,59,55,51,55,55,58,58,58,67,74,75,117